Protein AF-A0A379T875-F1 (afdb_monomer)

Foldseek 3Di:
DDLDDFDKFWAFAQFLDDDDQQKKWWWDQKDVNPPHTAIWGFHDDDPFKTFIAGPDPDPDDDDPPDPGDDIWTWDADPSTIHTDDPDPIIGTGGIMDRDPDHVNTDDDDDDQLQQQAKDKDFFPPPCLQVDCLFDCVPVLSVVCCVVPNSDLDPDLRMDIDGHVVNVVVVVVCVVVVVSVVLNVLVVCLVDPVSVVVVVDPPVCSVVSNVCCVPCVLAQQDKDWDWDIHSVHIDTPDIGRPDDDCLCVQQPVVVSSCVRTNDPPPHDRPNVCVVVSSVVSVVPHPDDPPDPPPDD

Secondary structure (DSSP, 8-state):
-------EEEEETTBSS---TT-EEEE-SBTTBTTT-EEEEEEEEETTEEEEE-SSS--SPPPTT---SEEEEEEEETTEEEEE-SSSS--EEEEEEE-S--TTPPPPPPPPGGGG--EEEE---SSTTSS--S-TTSHHHHHHHHHH-S-SSS-TTEEEE--HHHHHHHHHHHHHHHHHHHHHHHHHHH-HHHHGGGT--GGGHHHHHHHHHHHTT-----EEEEEEETTEEEEEEEE-SS---HHIIIIIHHHHHHHH--TTS---TTTTHHHHHHHHHHH------------

Solvent-accessible surface area (backbone atoms only — not comparable to full-atom values): 17833 Å² total; per-residue (Å²): 136,81,73,74,89,75,57,72,36,39,31,49,57,50,23,65,61,70,84,50,61,74,21,43,36,39,34,42,60,28,54,95,27,49,88,77,22,48,66,34,33,28,64,40,77,54,97,55,28,34,32,26,34,68,74,95,77,78,91,68,88,72,62,90,90,60,84,54,73,51,72,31,48,33,48,76,56,98,67,20,38,31,73,42,70,91,58,93,56,56,44,70,51,25,38,33,44,81,42,90,73,62,79,76,41,59,76,85,84,78,78,65,38,77,49,36,41,72,41,81,49,72,52,86,90,79,64,63,67,78,55,84,64,59,57,66,85,42,70,66,49,29,54,46,35,76,78,58,42,81,55,94,62,98,52,86,47,56,49,75,48,69,40,71,70,32,50,53,49,50,53,50,50,52,58,52,48,52,53,50,53,51,31,50,48,54,53,29,70,74,30,72,76,56,45,59,76,69,76,63,65,72,88,46,51,69,53,52,47,52,43,51,75,76,45,72,82,51,78,74,70,60,41,73,46,69,50,68,28,61,92,42,79,46,76,79,52,70,39,63,83,82,57,78,65,60,59,53,47,33,44,51,47,46,46,49,35,75,61,68,50,74,71,92,81,57,81,65,97,32,63,58,46,65,59,52,48,52,50,43,55,73,75,37,84,72,70,77,85,72,78,79,77,82,126

Mean predicted aligned error: 5.64 Å

pLDDT: mean 93.95, std 10.15, range [41.19, 98.75]

InterPro domains:
  IPR005494 Glutathionylspermidine synthase, pre-ATP-grasp-like domain [PF03738] (157-284)
  IPR007921 CHAP domain [PF05257] (18-56)
  IPR007921 CHAP domain [PS50911] (1-83)
  IPR038765 Papain-like cysteine peptidase superfamily [SSF54001] (2-104)
  IPR051705 Glutathionylspermidine Synthetase/Amidase [PTHR30094] (3-101)

Radius of gyration: 25.23 Å; Cα contacts (8 Å, |Δi|>4): 392; chains: 1; bounding box: 67×59×65 Å

Nearest PDB structures (foldseek):
  2io7-assembly1_A  TM=9.958E-01  e=1.036E-44  Escherichia coli
  2io9-assembly1_B  TM=9.952E-01  e=1.831E-44  Escherichia coli
  2io8-assembly1_B  TM=9.954E-01  e=2.300E-44  Escherichia coli
  2io8-assembly1_A  TM=9.966E-01  e=5.722E-44  Escherichia coli
  2iob-assembly1_B  TM=9.509E-01  e=7.186E-44  Escherichia coli

Sequence (295 aa):
MNDNILPLQAFPNGSPRAPEAGALLIWQKGGEFNETGHVAIITQLLDNKIRIAEQNVIHTPLPPGQQWTRELEMVVENGCYTLRDTFDDTTILGWMIQTDDTQYSLSQPDIANQSLAIRGARLPEKGQFDGQWLDERDPLQKAYVQANGHVINQDPHQYFTITENAEQELIKATNELHLMYLHATDKVLKDDNLLALFDIPKILWPRLRLSWQRRRHHMITGRMDFCMDERGLKVYEYNADSASCHTEAGLILEKWAEQGYTTDKGHNPAEGLINELAGAWKHSKARPFRPYHAG

Structure (mmCIF, N/CA/C/O backbone):
data_AF-A0A379T875-F1
#
_entry.id   AF-A0A379T875-F1
#
loop_
_atom_site.group_PDB
_atom_site.id
_atom_site.type_symbol
_atom_site.label_atom_id
_atom_site.label_alt_id
_atom_site.label_comp_id
_atom_site.label_asym_id
_atom_site.label_entity_id
_atom_site.label_seq_id
_atom_site.pdbx_PDB_ins_code
_atom_site.Cartn_x
_atom_site.Cartn_y
_atom_site.Cartn_z
_atom_site.occupancy
_atom_site.B_iso_or_equiv
_atom_site.auth_seq_id
_atom_site.auth_comp_id
_atom_site.auth_asym_id
_atom_site.auth_atom_id
_atom_site.pdbx_PDB_model_num
ATOM 1 N N . MET A 1 1 ? -1.177 -19.039 14.269 1.00 50.78 1 MET A N 1
ATOM 2 C CA . MET A 1 1 ? -1.451 -17.645 13.866 1.00 50.78 1 MET A CA 1
ATOM 3 C C . MET A 1 1 ? -2.662 -17.644 12.960 1.00 50.78 1 MET A C 1
ATOM 5 O O . MET A 1 1 ? -2.898 -18.657 12.307 1.00 50.78 1 MET A O 1
ATOM 9 N N . ASN A 1 2 ? -3.455 -16.579 13.010 1.00 65.62 2 ASN A N 1
ATOM 10 C CA . ASN A 1 2 ? -4.718 -16.482 12.296 1.00 65.62 2 ASN A CA 1
ATOM 11 C C . ASN A 1 2 ? -4.605 -15.384 11.232 1.00 65.62 2 ASN A C 1
ATOM 13 O O . ASN A 1 2 ? -4.729 -14.216 11.572 1.00 65.62 2 ASN A O 1
ATOM 17 N N . ASP A 1 3 ? -4.346 -15.757 9.977 1.00 83.50 3 ASP A N 1
ATOM 18 C CA . ASP A 1 3 ? -4.309 -14.831 8.832 1.00 83.50 3 ASP A CA 1
ATOM 19 C C . ASP A 1 3 ? -5.732 -14.535 8.305 1.00 83.50 3 ASP A C 1
ATOM 21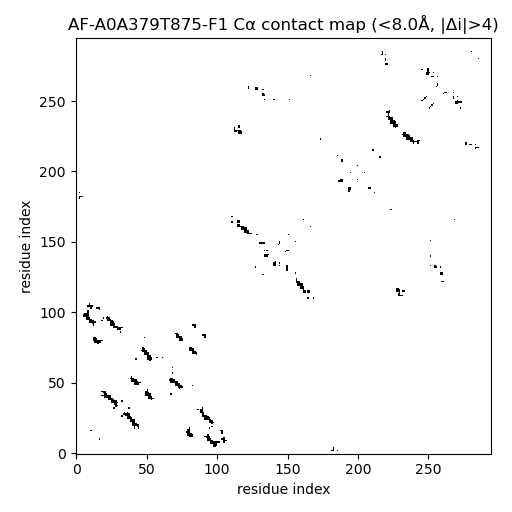 O O . ASP A 1 3 ? -5.927 -14.284 7.120 1.00 83.50 3 ASP A O 1
ATOM 25 N N . ASN A 1 4 ? -6.761 -14.628 9.156 1.00 89.06 4 ASN A N 1
ATOM 26 C CA . ASN A 1 4 ? -8.144 -14.360 8.765 1.00 89.06 4 ASN A CA 1
ATOM 27 C C . ASN A 1 4 ? -8.362 -12.867 8.501 1.00 89.06 4 ASN A C 1
ATOM 29 O O . ASN A 1 4 ? -7.920 -12.020 9.273 1.00 89.06 4 ASN A O 1
ATOM 33 N N . ILE A 1 5 ? -9.125 -12.577 7.450 1.00 91.69 5 ILE A N 1
ATOM 34 C CA . ILE A 1 5 ? -9.640 -11.242 7.154 1.00 91.69 5 ILE A CA 1
ATOM 35 C C . ILE A 1 5 ? -10.987 -11.097 7.868 1.00 91.69 5 ILE A C 1
ATOM 37 O O . ILE A 1 5 ? -11.830 -11.990 7.772 1.00 91.69 5 ILE A O 1
ATOM 41 N N . LEU A 1 6 ? -11.165 -10.003 8.609 1.00 95.00 6 LEU A N 1
ATOM 42 C CA . LEU A 1 6 ? -12.400 -9.672 9.322 1.00 95.00 6 LEU A CA 1
ATOM 43 C C . LEU A 1 6 ? -12.995 -8.386 8.734 1.00 95.00 6 LEU A C 1
ATOM 45 O O . LEU A 1 6 ? -12.226 -7.488 8.384 1.00 95.00 6 LEU A O 1
ATOM 49 N N . PRO A 1 7 ? -14.327 -8.267 8.636 1.00 95.75 7 PRO A N 1
ATOM 50 C CA . PRO A 1 7 ? -14.956 -7.068 8.102 1.00 95.75 7 PRO A CA 1
ATOM 51 C C . PRO A 1 7 ? -14.870 -5.909 9.090 1.00 95.75 7 PRO A C 1
ATOM 53 O O . PRO A 1 7 ? -15.033 -6.083 10.303 1.00 95.75 7 PRO A O 1
ATOM 56 N N . LEU A 1 8 ? -14.638 -4.722 8.538 1.00 97.88 8 LEU A N 1
ATOM 57 C CA . LEU A 1 8 ? -14.523 -3.460 9.252 1.00 97.88 8 LEU A CA 1
ATOM 58 C C . LEU A 1 8 ? -15.447 -2.444 8.578 1.00 97.88 8 LEU A C 1
ATOM 60 O O . LEU A 1 8 ? -15.282 -2.153 7.397 1.00 97.88 8 LEU A O 1
ATOM 64 N N . GLN A 1 9 ? -16.411 -1.918 9.328 1.00 98.25 9 GLN A N 1
ATOM 65 C CA . GLN A 1 9 ? -17.414 -0.979 8.824 1.00 98.25 9 GLN A CA 1
ATOM 66 C C . GLN A 1 9 ? -17.079 0.441 9.269 1.00 98.25 9 GLN A C 1
ATOM 68 O O . GLN A 1 9 ? -16.696 0.637 10.421 1.00 98.25 9 GLN A O 1
ATOM 73 N N . ALA A 1 10 ? -17.249 1.422 8.380 1.00 98.38 10 ALA A N 1
ATOM 74 C CA . ALA A 1 10 ? -17.099 2.844 8.685 1.00 98.38 10 ALA A CA 1
ATOM 75 C C . ALA A 1 10 ? -18.465 3.501 8.909 1.00 98.38 10 ALA A C 1
ATOM 77 O O . ALA A 1 10 ? -19.400 3.258 8.150 1.00 98.38 10 ALA A O 1
ATOM 78 N N . PHE A 1 11 ? -18.569 4.375 9.905 1.00 98.56 11 PHE A N 1
ATOM 79 C CA . PHE A 1 11 ? -19.776 5.133 10.227 1.00 98.56 11 PHE A CA 1
ATOM 80 C C . PHE A 1 11 ? -19.433 6.621 10.251 1.00 98.56 11 PHE A C 1
ATOM 82 O O . PHE A 1 11 ? -18.432 6.981 10.873 1.00 98.56 11 PHE A O 1
ATOM 89 N N . PRO A 1 12 ? -20.224 7.490 9.598 1.00 98.44 12 PRO A N 1
ATOM 90 C CA . PRO A 1 12 ? -19.937 8.917 9.588 1.00 98.44 12 PRO A CA 1
ATOM 91 C C . PRO A 1 12 ? -20.182 9.532 10.971 1.00 98.44 12 PRO A C 1
ATOM 93 O O . PRO A 1 12 ? -21.018 9.050 11.739 1.00 98.44 12 PRO A O 1
ATOM 96 N N . ASN A 1 13 ? -19.510 10.640 11.276 1.00 98.44 13 ASN A N 1
ATOM 97 C CA . ASN A 1 13 ? -19.886 11.457 12.426 1.00 98.44 13 ASN A CA 1
ATOM 98 C C . ASN A 1 13 ? -21.344 11.939 12.271 1.00 98.44 13 ASN A C 1
ATOM 100 O O . ASN A 1 13 ? -21.738 12.374 11.189 1.00 98.44 13 ASN A O 1
ATOM 104 N N . GLY A 1 14 ? -22.157 11.834 13.324 1.00 97.94 14 GLY A N 1
ATOM 105 C CA . GLY A 1 14 ? -23.609 12.048 13.240 1.00 97.94 14 GLY A CA 1
ATOM 106 C C . GLY A 1 14 ? -24.421 10.806 12.841 1.00 97.94 14 GLY A C 1
ATOM 107 O O . GLY A 1 14 ? -25.586 10.936 12.468 1.00 97.94 14 GLY A O 1
ATOM 108 N N . SER A 1 15 ? -23.836 9.604 12.886 1.00 98.12 15 SER A N 1
ATOM 109 C CA . SER A 1 15 ? -24.518 8.349 12.530 1.00 98.12 15 SER A CA 1
ATOM 110 C C . SER A 1 15 ? -25.506 7.861 13.606 1.00 98.12 15 SER A C 1
ATOM 112 O O . SER A 1 15 ? -25.268 8.080 14.797 1.00 98.12 15 SER A O 1
ATOM 114 N N . PRO A 1 16 ? -26.573 7.121 13.227 1.00 97.94 16 PRO A N 1
ATOM 115 C CA . PRO A 1 16 ? -27.400 6.355 14.166 1.00 97.94 16 PRO A CA 1
ATOM 116 C C . PRO A 1 16 ? -26.664 5.204 14.869 1.00 97.94 16 PRO A C 1
ATOM 118 O O . PRO A 1 16 ? -27.095 4.739 15.924 1.00 97.94 16 PRO A O 1
ATOM 121 N N . ARG A 1 17 ? -25.565 4.701 14.289 1.00 98.00 17 ARG A N 1
ATOM 122 C CA . ARG A 1 17 ? -24.741 3.666 14.926 1.00 98.00 17 ARG A CA 1
ATOM 123 C C . ARG A 1 17 ? -23.872 4.314 15.993 1.00 98.00 17 ARG A C 1
ATOM 125 O O . ARG A 1 17 ? -22.907 4.969 15.636 1.00 98.00 17 ARG A O 1
ATOM 132 N N . ALA A 1 18 ? -24.154 4.085 17.272 1.00 97.44 18 ALA A N 1
ATOM 133 C CA . ALA A 1 18 ? -23.333 4.623 18.356 1.00 97.44 18 ALA A CA 1
ATOM 134 C C . ALA A 1 18 ? -21.837 4.264 18.198 1.00 97.44 18 ALA A C 1
ATOM 136 O O . ALA A 1 18 ? -21.525 3.142 17.785 1.00 97.44 18 ALA A O 1
ATOM 137 N N . PRO A 1 19 ? -20.906 5.172 18.549 1.00 97.44 19 PRO A N 1
ATOM 138 C CA . PRO A 1 19 ? -19.514 4.794 18.746 1.00 97.44 19 PRO A CA 1
ATOM 139 C C . PRO A 1 19 ? -19.394 3.792 19.901 1.00 97.44 19 PRO A C 1
ATOM 141 O O . PRO A 1 19 ? -20.177 3.813 20.849 1.00 97.44 19 PRO A O 1
ATOM 144 N N . GLU A 1 20 ? -18.396 2.915 19.837 1.00 96.94 20 GLU A N 1
ATOM 145 C CA . GLU A 1 20 ? -18.193 1.842 20.815 1.00 96.94 20 GLU A CA 1
ATOM 146 C C . GLU A 1 20 ? -16.759 1.877 21.361 1.00 96.94 20 GLU A C 1
ATOM 148 O O . GLU A 1 20 ? -15.824 2.303 20.679 1.00 96.94 20 GLU A O 1
ATOM 153 N N . ALA A 1 21 ? -16.562 1.417 22.599 1.00 98.06 21 ALA A N 1
ATOM 154 C CA . ALA A 1 21 ? -15.217 1.251 23.144 1.00 98.06 21 ALA A CA 1
ATOM 155 C C . ALA A 1 21 ? -14.433 0.214 22.317 1.00 98.06 21 ALA A C 1
ATOM 157 O O . ALA A 1 21 ? -14.927 -0.875 22.038 1.00 98.06 21 ALA A O 1
ATOM 158 N N . GLY A 1 22 ? -13.205 0.558 21.938 1.00 97.94 22 GLY A N 1
ATOM 159 C CA . GLY A 1 22 ? -12.355 -0.204 21.025 1.00 97.94 22 GLY A CA 1
ATOM 160 C C . GLY A 1 22 ? -12.470 0.213 19.555 1.00 97.94 22 GLY A C 1
ATOM 161 O O . GLY A 1 22 ? -11.636 -0.216 18.760 1.00 97.94 22 GLY A O 1
ATOM 162 N N . ALA A 1 23 ? -13.443 1.054 19.185 1.00 98.50 23 ALA A N 1
ATOM 163 C CA . ALA A 1 23 ? -13.569 1.555 17.819 1.00 98.50 23 ALA A CA 1
ATOM 164 C C . ALA A 1 23 ? -12.406 2.488 17.442 1.00 98.50 23 ALA A C 1
ATOM 166 O O . ALA A 1 23 ? -11.910 3.263 18.271 1.00 98.50 23 ALA A O 1
ATOM 167 N N . LEU A 1 24 ? -12.012 2.438 16.167 1.00 98.75 24 LEU A N 1
ATOM 168 C CA . LEU A 1 24 ? -11.139 3.451 15.574 1.00 98.75 24 LEU A CA 1
ATOM 169 C C . LEU A 1 24 ? -11.941 4.741 15.397 1.00 98.75 24 LEU A C 1
ATOM 171 O O . LEU A 1 24 ? -13.087 4.681 14.962 1.00 98.75 24 LEU A O 1
ATOM 175 N N . LEU A 1 25 ? -11.336 5.889 15.677 1.00 98.75 25 LEU A N 1
ATOM 176 C CA . LEU A 1 25 ? -11.895 7.215 15.418 1.00 98.75 25 LEU A CA 1
ATOM 177 C C . LEU A 1 25 ? -10.955 7.962 14.472 1.00 98.75 25 LEU A C 1
ATOM 179 O O . LEU A 1 25 ? -9.763 8.056 14.762 1.00 98.75 25 LEU A O 1
ATOM 183 N N . ILE A 1 26 ? -11.474 8.445 13.341 1.00 98.56 26 ILE A N 1
ATOM 184 C CA . ILE A 1 26 ? -10.668 8.968 12.229 1.00 98.56 26 ILE A CA 1
ATOM 185 C C . ILE A 1 26 ? -10.985 10.442 11.973 1.00 98.56 26 ILE A C 1
ATOM 187 O O . ILE A 1 26 ? -12.151 10.839 11.892 1.00 98.56 26 ILE A O 1
ATOM 191 N N . TRP A 1 27 ? -9.936 11.232 11.761 1.00 98.50 27 TRP A N 1
ATOM 192 C CA . TRP A 1 27 ? -10.009 12.617 11.310 1.00 98.50 27 TRP A CA 1
ATOM 193 C C . TRP A 1 27 ? -9.499 12.762 9.885 1.00 98.50 27 TRP A C 1
ATOM 195 O O . TRP A 1 27 ? -8.521 12.127 9.482 1.00 98.50 27 TRP A O 1
ATOM 205 N N . GLN A 1 28 ? -10.144 13.656 9.144 1.00 96.38 28 GLN A N 1
ATOM 206 C CA . GLN A 1 28 ? -9.684 14.097 7.838 1.00 96.38 28 GLN A CA 1
ATOM 207 C C . GLN A 1 28 ? -8.433 14.971 7.984 1.00 96.38 28 GLN A C 1
ATOM 209 O O . GLN A 1 28 ? -8.238 15.635 9.000 1.00 96.38 28 GLN A O 1
ATOM 214 N N . LYS A 1 29 ? -7.605 14.999 6.937 1.00 93.56 29 LYS A N 1
ATOM 215 C CA . LYS A 1 29 ? -6.540 15.993 6.779 1.00 93.56 29 LYS A CA 1
ATOM 216 C C . LYS A 1 29 ? -7.129 17.412 6.797 1.00 93.56 29 LYS A C 1
ATOM 218 O O . LYS A 1 29 ? -8.056 17.684 6.033 1.00 93.56 29 LYS A O 1
ATOM 223 N N . GLY A 1 30 ? -6.596 18.287 7.646 1.00 92.44 30 GLY A N 1
ATOM 224 C CA . GLY A 1 30 ? -7.020 19.688 7.773 1.00 92.44 30 GLY A CA 1
ATOM 225 C C . GLY A 1 30 ? -6.801 20.255 9.180 1.00 92.44 30 GLY A C 1
ATOM 226 O O . GLY A 1 30 ? -6.771 19.495 10.149 1.00 92.44 30 GLY A O 1
ATOM 227 N N . GLY A 1 31 ? -6.634 21.578 9.277 1.00 94.31 31 GLY A N 1
ATOM 228 C CA . GLY A 1 31 ? -6.452 22.289 10.551 1.00 94.31 31 GLY A CA 1
ATOM 229 C C . GLY A 1 31 ? -5.221 21.821 11.325 1.00 94.31 31 GLY A C 1
ATOM 230 O O . GLY A 1 31 ? -4.160 21.618 10.730 1.00 94.31 31 GLY A O 1
ATOM 231 N N . GLU A 1 32 ? -5.389 21.548 12.622 1.00 92.94 32 GLU A N 1
ATOM 232 C CA . GLU A 1 32 ? -4.371 20.927 13.491 1.00 92.94 32 GLU A CA 1
ATOM 233 C C . GLU A 1 32 ? -3.735 19.661 12.873 1.00 92.94 32 GLU A C 1
ATOM 235 O O . GLU A 1 32 ? -2.571 19.343 13.115 1.00 92.94 32 GLU A O 1
ATOM 240 N N . PHE A 1 33 ? -4.472 18.947 12.013 1.00 94.38 33 PHE A N 1
ATOM 241 C CA . PHE A 1 33 ? -4.039 17.710 11.362 1.00 94.38 33 PHE A CA 1
ATOM 242 C C . PHE A 1 33 ? -3.808 17.866 9.848 1.00 94.38 33 PHE A C 1
ATOM 244 O 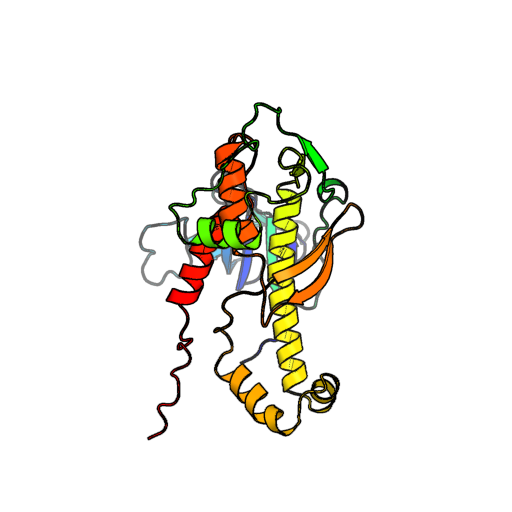O . PHE A 1 33 ? -4.118 16.955 9.073 1.00 94.38 33 PHE A O 1
ATOM 251 N N . ASN A 1 34 ? -3.287 19.020 9.412 1.00 84.56 34 ASN A N 1
ATOM 252 C CA . ASN A 1 34 ? -3.235 19.444 8.005 1.00 84.56 34 ASN A CA 1
ATOM 253 C C . ASN A 1 34 ? -2.668 18.404 7.019 1.00 84.56 34 ASN A C 1
ATOM 255 O O . ASN A 1 34 ? -3.254 18.176 5.966 1.00 84.56 34 ASN A O 1
ATOM 259 N N . GLU A 1 35 ? -1.559 17.744 7.356 1.00 81.88 35 GLU A N 1
ATOM 260 C CA . GLU A 1 35 ? -0.855 16.857 6.412 1.00 81.88 35 GLU A CA 1
ATOM 261 C C . GLU A 1 35 ? -1.308 15.391 6.502 1.00 81.88 35 GLU A C 1
ATOM 263 O O . GLU A 1 35 ? -1.408 14.671 5.500 1.00 81.88 35 GLU A O 1
ATOM 268 N N . THR A 1 36 ? -1.580 14.925 7.722 1.00 89.69 36 THR A N 1
ATOM 269 C CA . THR A 1 36 ? -1.714 13.495 8.030 1.00 89.69 36 THR A CA 1
ATOM 270 C C . THR A 1 36 ? -3.147 13.058 8.290 1.00 89.69 36 THR A C 1
ATOM 272 O O . THR A 1 36 ? -3.452 11.877 8.131 1.00 89.69 36 THR A O 1
ATOM 275 N N . GLY A 1 37 ? -4.028 13.978 8.697 1.00 95.44 37 GLY A N 1
ATOM 276 C CA . GLY A 1 37 ? -5.226 13.604 9.442 1.00 95.44 37 GLY A CA 1
ATOM 277 C C . GLY A 1 37 ? -4.837 13.028 10.807 1.00 95.44 37 GLY A C 1
ATOM 278 O O . GLY A 1 37 ? -3.705 13.215 11.272 1.00 95.44 37 GLY A O 1
ATOM 279 N N . HIS A 1 38 ? -5.760 12.318 11.454 1.00 98.19 38 HIS A N 1
ATOM 280 C CA . HIS A 1 38 ? -5.503 11.726 12.768 1.00 98.19 38 HIS A CA 1
ATOM 281 C C . HIS A 1 38 ? -6.290 10.434 13.005 1.00 98.19 38 HIS A C 1
ATOM 283 O O . HIS A 1 38 ? -7.329 10.200 12.385 1.00 98.19 38 HIS A O 1
ATOM 289 N N . VAL A 1 39 ? -5.797 9.598 13.922 1.00 98.19 39 VAL A N 1
ATOM 290 C CA . VAL A 1 39 ? -6.473 8.380 14.376 1.00 98.19 39 VAL A CA 1
ATOM 291 C C . VAL A 1 39 ? -6.322 8.211 15.885 1.00 98.19 39 VAL A C 1
ATOM 293 O O . VAL A 1 39 ? -5.220 8.301 16.423 1.00 98.19 39 VAL A O 1
ATOM 296 N N . ALA A 1 40 ? -7.431 7.900 16.551 1.00 98.56 40 ALA A N 1
ATOM 297 C CA . ALA A 1 40 ? -7.482 7.586 17.975 1.00 98.56 40 ALA A CA 1
ATOM 298 C C . ALA A 1 40 ? -8.303 6.314 18.237 1.00 98.56 40 ALA A C 1
ATOM 300 O O . ALA A 1 40 ? -9.038 5.839 17.369 1.00 98.56 40 ALA A O 1
ATOM 301 N N . ILE A 1 41 ? -8.201 5.775 19.453 1.00 98.75 41 ILE A N 1
ATOM 302 C CA . ILE A 1 41 ? -9.036 4.670 19.940 1.00 98.75 41 ILE A CA 1
ATOM 303 C C . ILE A 1 41 ? -10.043 5.205 20.946 1.00 98.75 41 ILE A C 1
ATOM 305 O O . ILE A 1 41 ? -9.658 5.832 21.933 1.00 98.75 41 ILE A O 1
ATOM 309 N N . ILE A 1 42 ? -11.325 4.906 20.746 1.00 98.75 42 ILE A N 1
ATOM 310 C CA . ILE A 1 42 ? -12.358 5.191 21.745 1.00 98.75 42 ILE A CA 1
ATOM 311 C C . ILE A 1 42 ? -12.176 4.220 22.910 1.00 98.75 42 ILE A C 1
ATOM 313 O O . ILE A 1 42 ? -12.244 3.009 22.732 1.00 98.75 42 ILE A O 1
ATOM 317 N N . THR A 1 43 ? -11.934 4.723 24.116 1.00 98.38 43 THR A N 1
ATOM 318 C CA . THR A 1 43 ? -11.706 3.877 25.299 1.00 98.38 43 THR A CA 1
ATOM 319 C C . THR A 1 43 ? -12.967 3.692 26.124 1.00 98.38 43 THR A C 1
ATOM 321 O O . THR A 1 43 ? -13.174 2.620 26.690 1.00 98.38 43 THR A O 1
ATOM 324 N N . GLN A 1 44 ? -13.806 4.726 26.218 1.00 97.81 44 GLN A N 1
ATOM 325 C CA . GLN A 1 44 ? -15.027 4.704 27.021 1.00 97.81 44 GLN A CA 1
ATOM 326 C C . GLN A 1 44 ? -16.103 5.583 26.392 1.00 97.81 44 GLN A C 1
ATOM 328 O O . GLN A 1 44 ? -15.817 6.691 25.931 1.00 97.81 44 GLN A O 1
ATOM 333 N N . LEU A 1 45 ? -17.340 5.098 26.457 1.00 96.62 45 LEU A N 1
ATOM 334 C CA . LEU A 1 45 ? -18.539 5.866 26.157 1.00 96.62 45 LEU A CA 1
ATOM 335 C C . LEU A 1 45 ? -19.189 6.319 27.468 1.00 96.62 45 LEU A C 1
ATOM 337 O O . LEU A 1 45 ? -19.360 5.510 28.381 1.00 96.62 45 LEU A O 1
ATOM 341 N N . LEU A 1 46 ? -19.520 7.603 27.567 1.00 95.25 46 LEU A N 1
ATOM 342 C CA . LEU A 1 46 ? -20.233 8.216 28.689 1.00 95.25 46 LEU A CA 1
ATOM 343 C C . LEU A 1 46 ? -21.475 8.944 28.145 1.00 95.25 46 LEU A C 1
ATOM 345 O O . LEU A 1 46 ? -21.609 9.114 26.936 1.00 95.25 46 LEU A O 1
ATOM 349 N N . ASP A 1 47 ? -22.369 9.400 29.025 1.00 91.31 47 ASP A N 1
ATOM 350 C CA . ASP A 1 47 ? -23.683 9.936 28.623 1.00 91.31 47 ASP A CA 1
ATOM 351 C C . ASP A 1 47 ? -23.607 11.104 27.622 1.00 91.31 47 ASP A C 1
ATOM 353 O O . ASP A 1 47 ? -24.421 11.189 26.707 1.00 91.31 47 ASP A O 1
ATOM 357 N N . ASN A 1 48 ? -22.631 12.002 27.782 1.00 95.88 48 ASN A N 1
ATOM 358 C CA . ASN A 1 48 ? -22.490 13.228 26.986 1.00 95.88 48 ASN A CA 1
ATOM 359 C C . ASN A 1 48 ? -21.089 13.425 26.388 1.00 95.88 48 ASN A C 1
ATOM 361 O O . ASN A 1 48 ? -20.740 14.525 25.955 1.00 95.88 48 ASN A O 1
ATOM 365 N N . LYS A 1 49 ? -20.241 12.396 26.439 1.00 97.81 49 LYS A N 1
ATOM 366 C CA . LYS A 1 49 ? -18.860 12.469 25.959 1.00 97.81 49 LYS A CA 1
ATOM 367 C C . LYS A 1 49 ? -18.272 11.092 25.720 1.00 97.81 49 LYS A C 1
ATOM 369 O O . LYS A 1 49 ? -18.765 10.087 26.228 1.00 97.81 49 LYS A O 1
ATOM 374 N N . ILE A 1 50 ? -17.149 11.074 25.024 1.00 98.50 50 ILE A N 1
ATOM 375 C CA . ILE A 1 50 ? -16.291 9.901 24.916 1.00 98.50 50 ILE A CA 1
ATOM 376 C C . ILE A 1 50 ? -14.914 10.206 25.487 1.00 98.50 50 ILE A C 1
ATOM 378 O O . ILE A 1 50 ? -14.483 11.358 25.530 1.00 98.50 50 ILE A O 1
ATOM 382 N N . ARG A 1 51 ? -14.210 9.157 25.900 1.00 98.69 51 ARG A N 1
ATOM 383 C CA . ARG A 1 51 ? -12.775 9.207 26.190 1.00 98.69 51 ARG A CA 1
ATOM 384 C C . ARG A 1 51 ? -12.027 8.499 25.086 1.00 98.69 51 ARG A C 1
ATOM 386 O O . ARG A 1 51 ? -12.442 7.420 24.663 1.00 98.69 51 ARG A O 1
ATOM 393 N N . ILE A 1 52 ? -10.911 9.078 24.668 1.00 98.75 52 ILE A N 1
ATOM 394 C CA . ILE A 1 52 ? -10.060 8.516 23.620 1.00 98.75 52 ILE A CA 1
ATOM 395 C C . ILE A 1 52 ? -8.630 8.341 24.115 1.00 98.75 52 ILE A C 1
ATOM 397 O O . ILE A 1 52 ? -8.212 9.005 25.060 1.00 98.75 52 ILE A O 1
ATOM 401 N N . ALA A 1 53 ? -7.892 7.428 23.499 1.00 98.56 53 ALA A N 1
ATOM 402 C CA . ALA A 1 53 ? -6.451 7.293 23.650 1.00 98.56 53 ALA A CA 1
ATOM 403 C C . ALA A 1 53 ? -5.794 7.417 22.274 1.00 98.56 53 ALA A C 1
ATOM 405 O O . ALA A 1 53 ? -6.228 6.781 21.312 1.00 98.56 53 ALA A O 1
ATOM 406 N N . GLU A 1 54 ? -4.744 8.224 22.193 1.00 98.00 54 GLU A N 1
ATOM 407 C CA . GLU A 1 54 ? -4.023 8.506 20.953 1.00 98.00 54 GLU A CA 1
ATOM 408 C C . GLU A 1 54 ? -2.538 8.788 21.227 1.00 98.00 54 GLU A C 1
ATOM 410 O O . GLU A 1 54 ? -2.118 8.971 22.372 1.00 98.00 54 GLU A O 1
ATOM 415 N N . GLN A 1 55 ? -1.731 8.821 20.170 1.00 96.38 55 GLN A N 1
ATOM 416 C CA . GLN A 1 55 ? -0.344 9.292 20.209 1.00 96.38 55 GLN A CA 1
ATOM 417 C C . GLN A 1 55 ? -0.173 10.426 19.195 1.00 96.38 55 GLN A C 1
ATOM 419 O O . GLN A 1 55 ? -0.970 10.539 18.273 1.00 96.38 55 GLN A O 1
ATOM 424 N N . ASN A 1 56 ? 0.883 11.232 19.344 1.00 94.62 56 ASN A N 1
ATOM 425 C CA . ASN A 1 56 ? 1.187 12.372 18.465 1.00 94.62 56 ASN A CA 1
ATOM 426 C C . ASN A 1 56 ? 0.203 13.560 18.579 1.00 94.62 56 ASN A C 1
ATOM 428 O O . ASN A 1 56 ? -0.030 14.265 17.605 1.00 94.62 56 ASN A O 1
ATOM 432 N N . VAL A 1 57 ? -0.359 13.783 19.776 1.00 95.69 57 VAL A N 1
ATOM 433 C CA . VAL A 1 57 ? -1.159 14.980 20.122 1.00 95.69 57 VAL A CA 1
ATOM 434 C C . VAL A 1 57 ? -0.666 15.550 21.452 1.00 95.69 57 VAL A C 1
ATOM 436 O O . VAL A 1 57 ? -0.052 16.614 21.508 1.00 95.69 57 VAL A O 1
ATOM 439 N N . ILE A 1 58 ? -0.841 14.793 22.540 1.00 93.62 58 ILE A N 1
ATOM 440 C CA . ILE A 1 58 ? -0.323 15.152 23.866 1.00 93.62 58 ILE A CA 1
ATOM 441 C C . ILE A 1 58 ? 1.066 14.535 24.057 1.00 93.62 58 ILE A C 1
ATOM 443 O O . ILE A 1 58 ? 1.246 13.330 23.893 1.00 93.62 58 ILE A O 1
ATOM 447 N N . HIS A 1 59 ? 2.036 15.366 24.444 1.00 96.44 59 HIS A N 1
ATOM 448 C CA . HIS A 1 59 ? 3.449 14.986 24.601 1.00 96.44 59 HIS A CA 1
ATOM 449 C C . HIS A 1 59 ? 3.943 15.066 26.055 1.00 96.44 59 HIS A C 1
ATOM 451 O O . HIS A 1 59 ? 5.139 14.973 26.328 1.00 96.44 59 HIS A O 1
ATOM 457 N N . THR A 1 60 ? 3.025 15.254 27.001 1.00 96.00 60 THR A N 1
ATOM 458 C CA . THR A 1 60 ? 3.306 15.303 28.437 1.00 96.00 60 THR A CA 1
ATOM 459 C C . THR A 1 60 ? 2.839 14.020 29.131 1.00 96.00 60 THR A C 1
ATOM 461 O O . THR A 1 60 ? 1.908 13.366 28.655 1.00 96.00 60 THR A O 1
ATOM 464 N N . PRO A 1 61 ? 3.468 13.627 30.258 1.00 96.38 61 PRO A N 1
ATOM 465 C CA . PRO A 1 61 ? 3.011 12.480 31.032 1.00 96.38 61 PRO A CA 1
ATOM 466 C C . PRO A 1 61 ? 1.553 12.640 31.469 1.00 96.38 61 PRO A C 1
ATOM 468 O O . PRO A 1 61 ? 1.178 13.667 32.038 1.00 96.38 61 PRO A O 1
ATOM 471 N N . LEU A 1 62 ? 0.747 11.604 31.235 1.00 97.81 62 LEU A N 1
ATOM 472 C CA . LEU A 1 62 ? -0.630 11.561 31.718 1.00 97.81 62 LEU A CA 1
ATOM 473 C C . LEU A 1 62 ? -0.669 11.446 33.253 1.00 97.81 62 LEU A C 1
ATOM 475 O O . LEU A 1 62 ? 0.263 10.898 33.856 1.00 97.81 62 LEU A O 1
ATOM 479 N N . PRO A 1 63 ? -1.752 11.912 33.902 1.00 98.00 63 PRO A N 1
ATOM 480 C CA . PRO A 1 63 ? -1.962 11.698 35.328 1.00 98.00 63 PRO A CA 1
ATOM 481 C C . PRO A 1 63 ? -1.864 10.211 35.723 1.00 98.00 63 PRO A C 1
ATOM 483 O O . PRO A 1 63 ? -2.305 9.342 34.963 1.00 98.00 63 PRO A O 1
ATOM 486 N N . PRO A 1 64 ? -1.328 9.882 36.915 1.00 97.06 64 PRO A N 1
ATOM 4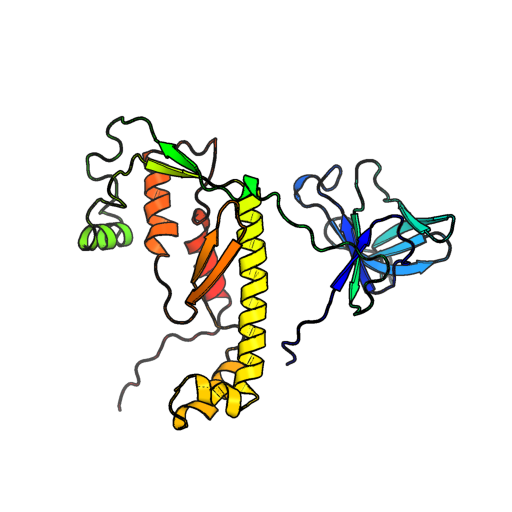87 C CA . PRO A 1 64 ? -1.191 8.496 37.356 1.00 97.06 64 PRO A CA 1
ATOM 488 C C . PRO A 1 64 ? -2.520 7.730 37.315 1.00 97.06 64 PRO A C 1
ATOM 490 O O . PRO A 1 64 ? -3.511 8.152 37.907 1.00 97.06 64 PRO A O 1
ATOM 493 N N . GLY A 1 65 ? -2.530 6.588 36.625 1.00 96.88 65 GLY A N 1
ATOM 494 C CA . GLY A 1 65 ? -3.713 5.732 36.477 1.00 96.88 65 GLY A CA 1
ATOM 495 C C . GLY A 1 65 ? -4.694 6.157 35.378 1.00 96.88 65 GLY A C 1
ATOM 496 O O . GLY A 1 65 ? -5.632 5.412 35.100 1.00 96.88 65 GLY A O 1
ATOM 497 N N . GLN A 1 66 ? -4.483 7.301 34.720 1.00 98.00 66 GLN A N 1
ATOM 498 C CA . GLN A 1 66 ? -5.291 7.714 33.575 1.00 98.00 66 GLN A CA 1
ATOM 499 C C . GLN A 1 66 ? -4.923 6.894 32.327 1.00 98.00 66 GLN A C 1
ATOM 501 O O . GLN A 1 66 ? -3.751 6.740 31.994 1.00 98.00 66 GLN A O 1
ATOM 506 N N . GLN A 1 67 ? -5.939 6.370 31.635 1.00 97.81 67 GLN A N 1
ATOM 507 C CA . GLN A 1 67 ? -5.799 5.493 30.459 1.00 97.81 67 GLN A CA 1
ATOM 508 C C . GLN A 1 67 ? -6.431 6.095 29.189 1.00 97.81 67 GLN A C 1
ATOM 510 O O . GLN A 1 67 ? -6.833 5.377 28.280 1.00 97.81 67 GLN A O 1
ATOM 515 N N . TRP A 1 68 ? -6.562 7.420 29.147 1.00 98.25 68 TRP A N 1
ATOM 516 C CA . TRP A 1 68 ? -7.127 8.189 28.038 1.00 98.25 68 TRP A CA 1
ATOM 517 C C . TRP A 1 68 ? -6.412 9.544 27.936 1.00 98.25 68 TRP A C 1
ATOM 519 O O . TRP A 1 68 ? -5.902 10.050 28.937 1.00 98.25 68 TRP A O 1
ATOM 529 N N . THR A 1 69 ? -6.334 10.119 26.741 1.00 98.25 69 THR A N 1
ATOM 530 C CA . THR A 1 69 ? -5.629 11.375 26.436 1.00 98.25 69 THR A CA 1
ATOM 531 C C . THR A 1 69 ? -6.569 12.571 26.440 1.00 98.25 69 THR A C 1
ATOM 533 O O . THR A 1 69 ? -6.282 13.566 27.102 1.00 98.25 69 THR A O 1
ATOM 536 N N . ARG A 1 70 ? -7.707 12.470 25.746 1.00 98.38 70 ARG A N 1
ATOM 537 C CA . ARG A 1 70 ? -8.699 13.546 25.617 1.00 98.38 70 ARG A CA 1
ATOM 538 C C . ARG A 1 70 ? -10.116 13.042 25.881 1.00 98.38 70 ARG A C 1
ATOM 540 O O . ARG A 1 70 ? -10.406 11.848 25.771 1.00 98.38 70 ARG A O 1
ATOM 547 N N . GLU A 1 71 ? -10.990 13.978 26.234 1.00 98.50 71 GLU A N 1
ATOM 548 C CA . GLU A 1 71 ? -12.439 13.785 26.243 1.00 98.50 71 GLU A CA 1
ATOM 549 C C . GLU A 1 71 ? -13.041 14.617 25.113 1.00 98.50 71 GLU A C 1
ATOM 551 O O . GLU A 1 71 ? -12.693 15.789 24.974 1.00 98.50 71 GLU A O 1
ATOM 556 N N . LEU A 1 72 ? -13.934 14.020 24.326 1.00 98.62 72 LEU A N 1
ATOM 557 C CA . LEU A 1 72 ? -14.661 14.707 23.257 1.00 98.62 72 LEU A CA 1
ATOM 558 C C . LEU A 1 72 ? -16.140 14.778 23.624 1.00 98.62 72 LEU A C 1
ATOM 560 O O . LEU A 1 72 ? -16.705 13.776 24.071 1.00 98.62 72 LEU A O 1
ATOM 564 N N . GLU A 1 73 ? -16.769 15.938 23.438 1.00 98.44 73 GLU A N 1
ATOM 565 C CA . GLU A 1 73 ? -18.212 16.089 23.653 1.00 98.44 73 GLU A CA 1
ATOM 566 C C . GLU A 1 73 ? -18.969 15.193 22.664 1.00 98.44 73 GLU A C 1
ATOM 568 O O . GLU A 1 73 ? -18.646 15.147 21.476 1.00 98.44 73 GLU A O 1
ATOM 573 N N . MET A 1 74 ? -19.982 14.483 23.163 1.00 98.38 74 MET A N 1
ATOM 574 C CA . MET A 1 74 ? -20.883 13.665 22.362 1.00 98.38 74 MET A CA 1
ATOM 575 C C . MET A 1 74 ? -22.306 14.186 22.526 1.00 98.38 74 MET A C 1
ATOM 577 O O . MET A 1 74 ? -22.868 14.170 23.621 1.00 98.38 74 MET A O 1
ATOM 581 N N . VAL A 1 75 ? -22.894 14.616 21.417 1.00 97.94 75 VAL A N 1
ATOM 582 C CA . VAL A 1 75 ? -24.268 15.104 21.335 1.00 97.94 75 VAL A CA 1
ATOM 583 C C . VAL A 1 75 ? -25.138 14.007 20.736 1.00 97.94 75 VAL A C 1
ATOM 585 O O . VAL A 1 75 ? -24.820 13.481 19.670 1.00 97.94 75 VAL A O 1
ATOM 588 N N . VAL A 1 76 ? -26.230 13.662 21.420 1.00 97.06 76 VAL A N 1
ATOM 589 C CA . VAL A 1 76 ? -27.191 12.656 20.953 1.00 97.06 76 VAL A CA 1
ATOM 590 C C . VAL A 1 76 ? -28.517 13.336 20.633 1.00 97.06 76 VAL A C 1
ATOM 592 O O . VAL A 1 76 ? -29.237 13.765 21.533 1.00 97.06 76 VAL A O 1
ATOM 595 N N . GLU A 1 77 ? -28.849 13.419 19.348 1.00 96.38 77 GLU A N 1
ATOM 596 C CA . GLU A 1 77 ? -30.061 14.074 18.848 1.00 96.38 77 GLU A CA 1
ATOM 597 C C . GLU A 1 77 ? -30.801 13.140 17.891 1.00 96.38 77 GLU A C 1
ATOM 599 O O . GLU A 1 77 ? -30.224 12.632 16.935 1.00 96.38 77 GLU A O 1
ATOM 604 N N . ASN A 1 78 ? -32.091 12.891 18.145 1.00 95.06 78 ASN A N 1
ATOM 605 C CA . ASN A 1 78 ? -32.942 12.015 17.323 1.00 95.06 78 ASN A CA 1
ATOM 606 C C . ASN A 1 78 ? -32.354 10.610 17.061 1.00 95.06 78 ASN A C 1
ATOM 608 O O . ASN A 1 78 ? -32.613 10.008 16.022 1.00 95.06 78 ASN A O 1
ATOM 612 N N . GLY A 1 79 ? -31.571 10.083 18.008 1.00 94.56 79 GLY A N 1
ATOM 613 C CA . GLY A 1 79 ? -30.903 8.784 17.881 1.00 94.56 79 GLY A CA 1
ATOM 614 C C . GLY A 1 79 ? -29.600 8.805 17.074 1.00 94.56 79 GLY A C 1
ATOM 615 O O . GLY A 1 79 ? -29.016 7.745 16.87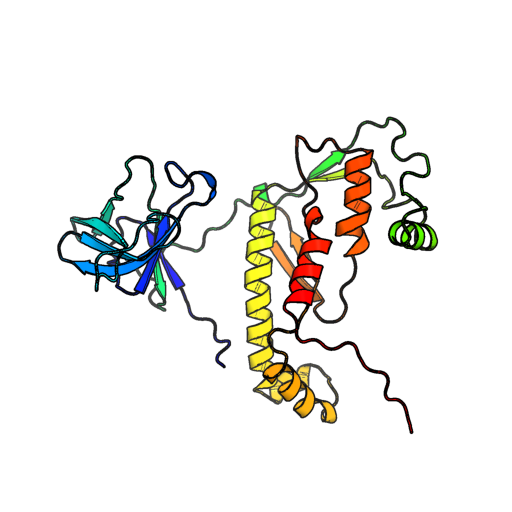9 1.00 94.56 79 GLY A O 1
ATOM 616 N N . CYS A 1 80 ? -29.131 9.975 16.635 1.00 97.69 80 CYS A N 1
ATOM 617 C CA . CYS A 1 80 ? -27.832 10.159 15.994 1.00 97.69 80 CYS A CA 1
ATOM 618 C C . CYS A 1 80 ? -26.787 10.648 16.998 1.00 97.69 80 CYS A C 1
ATOM 620 O O . CYS A 1 80 ? -27.075 11.505 17.834 1.00 97.69 80 CYS A O 1
ATOM 622 N N . TYR A 1 81 ? -25.567 10.130 16.878 1.00 98.31 81 TYR A N 1
ATOM 623 C CA . TYR A 1 81 ? -24.443 10.428 17.760 1.00 98.31 81 TYR A CA 1
ATOM 624 C C . TYR A 1 81 ? -23.458 11.337 17.030 1.00 98.31 81 TYR A C 1
ATOM 626 O O . TYR A 1 81 ? -22.931 10.955 15.991 1.00 98.31 81 TYR A O 1
ATOM 634 N N . THR A 1 82 ? -23.182 12.524 17.561 1.00 98.56 82 THR A N 1
ATOM 635 C CA . THR A 1 82 ? -22.245 13.483 16.961 1.00 98.56 82 THR A CA 1
ATOM 636 C C . THR A 1 82 ? -21.135 13.806 17.946 1.00 98.56 82 THR A C 1
ATOM 638 O O . THR A 1 82 ? -21.400 14.253 19.059 1.00 98.56 82 THR A O 1
ATOM 641 N N . LEU A 1 83 ? -19.889 13.607 17.532 1.00 98.56 83 LEU A N 1
ATOM 642 C CA . LEU A 1 83 ? -18.696 13.943 18.300 1.00 98.56 83 LEU A CA 1
ATOM 643 C C . LEU A 1 83 ? -18.180 15.322 17.897 1.00 98.56 83 LEU A C 1
ATOM 645 O O . LEU A 1 83 ? -18.146 15.651 16.707 1.00 98.56 83 LEU A O 1
ATOM 649 N N . ARG A 1 84 ? -17.749 16.108 18.883 1.00 98.31 84 ARG A N 1
ATOM 650 C CA . ARG A 1 84 ? -17.079 17.397 18.679 1.00 98.31 84 ARG A CA 1
ATOM 651 C C . ARG A 1 84 ? -15.651 17.316 19.183 1.00 98.31 84 ARG A C 1
ATOM 653 O O . ARG A 1 84 ? -15.410 16.891 20.313 1.00 98.31 84 ARG A O 1
ATOM 660 N N . ASP A 1 85 ? -14.720 17.709 18.325 1.00 98.12 85 ASP A N 1
ATOM 661 C CA . ASP A 1 85 ? -13.310 17.727 18.675 1.00 98.12 85 ASP A CA 1
ATOM 662 C C . ASP A 1 85 ? -12.990 18.859 19.665 1.00 98.12 85 ASP A C 1
ATOM 664 O O . ASP A 1 85 ? -13.773 19.790 19.853 1.00 98.12 85 ASP A O 1
ATOM 668 N N . THR A 1 86 ? -11.830 18.774 20.314 1.00 97.56 86 THR A N 1
ATOM 669 C CA . THR A 1 86 ? -11.312 19.853 21.169 1.00 97.56 86 THR A CA 1
ATOM 670 C C . THR A 1 86 ? -10.699 21.006 20.373 1.00 97.56 86 THR A C 1
ATOM 672 O O . THR A 1 86 ? -10.436 22.057 20.951 1.00 97.56 86 THR A O 1
ATOM 675 N N . PHE A 1 87 ? -10.439 20.792 19.084 1.00 96.69 87 PHE A N 1
ATOM 676 C CA . PHE A 1 87 ? -9.968 21.794 18.132 1.00 96.69 87 PHE A CA 1
ATOM 677 C C . PHE A 1 87 ? -11.150 22.324 17.313 1.00 96.69 87 PHE A C 1
ATOM 679 O O . PHE A 1 87 ? -12.128 21.609 17.093 1.00 96.69 87 PHE A O 1
ATOM 686 N N . ASP A 1 88 ? -11.073 23.579 16.879 1.00 96.00 88 ASP A N 1
ATOM 687 C CA . ASP A 1 88 ? -12.124 24.261 16.117 1.00 96.00 88 ASP A CA 1
ATOM 688 C C . ASP A 1 88 ? -11.920 24.199 14.595 1.00 96.00 88 ASP A C 1
ATOM 690 O O . ASP A 1 88 ? -12.836 24.528 13.839 1.00 96.00 88 ASP A O 1
ATOM 694 N N . ASP A 1 89 ? -10.752 23.742 14.141 1.00 96.38 89 ASP A N 1
ATOM 695 C CA . ASP A 1 89 ? -10.347 23.693 12.735 1.00 96.38 89 ASP A CA 1
ATOM 696 C C . ASP A 1 89 ? -10.186 22.263 12.181 1.00 96.38 89 ASP A C 1
ATOM 698 O O . ASP A 1 89 ? -9.741 22.074 11.046 1.00 96.38 89 ASP A O 1
ATOM 702 N N . THR A 1 90 ? -10.587 21.243 12.943 1.00 97.56 90 THR A N 1
ATOM 703 C CA . THR A 1 90 ? -10.484 19.831 12.546 1.00 97.56 90 THR A CA 1
ATOM 704 C C . THR A 1 90 ? -11.814 19.261 12.045 1.00 97.56 90 THR A C 1
ATOM 706 O O . THR A 1 90 ? -12.903 19.776 12.296 1.00 97.56 90 THR A O 1
ATOM 709 N N . THR A 1 91 ? -11.741 18.151 11.303 1.00 98.06 91 THR A N 1
ATOM 710 C CA . THR A 1 91 ? -12.923 17.429 10.804 1.00 98.06 91 THR A CA 1
ATOM 711 C C . THR A 1 91 ? -12.855 15.955 11.190 1.00 98.06 91 THR A C 1
ATOM 713 O O . THR A 1 91 ? -12.039 15.199 10.662 1.00 98.06 91 THR A O 1
ATOM 716 N N . ILE A 1 92 ? -13.740 15.529 12.096 1.00 98.44 92 ILE A N 1
ATOM 717 C CA . ILE A 1 92 ? -13.949 14.110 12.416 1.00 98.44 92 ILE A CA 1
ATOM 718 C C . ILE A 1 92 ? -14.729 13.472 11.263 1.00 98.44 92 ILE A C 1
ATOM 720 O O . ILE A 1 92 ? -15.874 13.851 11.014 1.00 98.44 92 ILE A O 1
ATOM 724 N N . LEU A 1 93 ? -14.138 12.478 10.595 1.00 98.25 93 LEU A N 1
ATOM 725 C CA . LEU A 1 93 ? -14.836 11.689 9.573 1.00 98.25 93 LEU A CA 1
ATOM 726 C C . LEU A 1 93 ? -15.883 10.779 10.219 1.00 98.25 93 LEU A C 1
ATOM 728 O O . LEU A 1 93 ? -17.016 10.696 9.747 1.00 98.25 93 LEU A O 1
ATOM 732 N N . GLY A 1 94 ? -15.506 10.119 11.315 1.00 98.50 94 GLY A N 1
ATOM 733 C CA . GLY A 1 94 ? -16.358 9.192 12.050 1.00 98.50 94 GLY A CA 1
ATOM 734 C C . GLY A 1 94 ? -15.563 8.042 12.665 1.00 98.50 94 GLY A C 1
ATOM 735 O O . GLY A 1 94 ? -14.351 8.160 12.863 1.00 98.50 94 GLY A O 1
ATOM 736 N N . TRP A 1 95 ? -16.233 6.935 12.980 1.00 98.75 95 TRP A N 1
ATOM 737 C CA . TRP A 1 95 ? -15.633 5.774 13.648 1.00 98.75 95 TRP A CA 1
ATOM 738 C C . TRP A 1 95 ? -15.762 4.489 12.832 1.00 98.75 95 TRP A C 1
ATOM 740 O O . TRP A 1 95 ? -16.616 4.373 11.955 1.00 98.75 95 TRP A O 1
ATOM 750 N N . MET A 1 96 ? -14.912 3.504 13.134 1.00 98.69 96 MET A N 1
ATOM 751 C CA . MET A 1 96 ? -14.931 2.191 12.491 1.00 98.69 96 MET A CA 1
ATOM 752 C C . MET A 1 96 ? -15.052 1.061 13.512 1.00 98.69 96 MET A C 1
ATOM 754 O O . MET A 1 96 ? -14.355 1.059 14.530 1.00 98.69 96 MET A O 1
ATOM 758 N N . ILE A 1 97 ? -15.919 0.089 13.219 1.00 98.56 97 ILE A N 1
ATOM 759 C CA . ILE A 1 97 ? -16.234 -1.050 14.096 1.00 98.56 97 ILE A CA 1
ATOM 760 C C . ILE A 1 97 ? -16.041 -2.351 13.315 1.00 98.56 97 ILE A C 1
ATOM 762 O O . ILE A 1 97 ? -16.490 -2.478 12.175 1.00 98.56 97 ILE A O 1
ATOM 766 N N . GLN A 1 98 ? -15.370 -3.329 13.927 1.00 97.94 98 GLN A N 1
ATOM 767 C CA . GLN A 1 98 ? -15.249 -4.675 13.371 1.00 97.94 98 GLN A CA 1
ATOM 768 C C . GLN A 1 98 ? -16.586 -5.399 13.564 1.00 97.94 98 GLN A C 1
ATOM 770 O O . GLN A 1 98 ? -16.913 -5.816 14.672 1.00 97.94 98 GLN A O 1
ATOM 775 N N . THR A 1 99 ? -17.375 -5.516 12.497 1.00 97.38 99 THR A N 1
ATOM 776 C CA . THR A 1 99 ? -18.689 -6.170 12.525 1.00 97.38 99 THR A CA 1
ATOM 777 C C . THR A 1 99 ? -19.119 -6.616 11.124 1.00 97.38 99 THR A C 1
ATOM 779 O O . THR A 1 99 ? -18.747 -5.999 10.123 1.00 97.38 99 THR A O 1
ATOM 782 N N . ASP A 1 100 ? -19.913 -7.687 11.055 1.00 96.75 100 ASP A N 1
ATOM 783 C CA . ASP A 1 100 ? -20.621 -8.112 9.836 1.00 96.75 100 ASP A CA 1
ATOM 784 C C . ASP A 1 100 ? -21.878 -7.258 9.567 1.00 96.75 100 ASP A C 1
ATOM 786 O O . ASP A 1 100 ? -22.423 -7.274 8.465 1.00 96.75 100 ASP A O 1
ATOM 790 N N . ASP A 1 101 ? -22.358 -6.520 10.574 1.00 97.19 101 ASP A N 1
ATOM 791 C CA . ASP A 1 101 ? -23.547 -5.670 10.478 1.00 97.19 101 ASP A CA 1
ATOM 792 C C . ASP A 1 101 ? -23.250 -4.374 9.713 1.00 97.19 101 ASP A C 1
ATOM 794 O O . ASP A 1 101 ? -22.591 -3.464 10.220 1.00 97.19 101 ASP A O 1
ATOM 798 N N . THR A 1 102 ? -23.767 -4.284 8.489 1.00 97.19 102 THR A N 1
ATOM 799 C CA . THR A 1 102 ? -23.591 -3.131 7.599 1.00 97.19 102 THR A CA 1
ATOM 800 C C . THR A 1 102 ? -24.633 -2.032 7.821 1.00 97.19 102 THR A C 1
ATOM 802 O O . THR A 1 102 ? -24.621 -1.027 7.102 1.00 97.19 102 THR A O 1
ATOM 805 N N . GLN A 1 103 ? -25.571 -2.190 8.760 1.00 97.62 103 GLN A N 1
ATOM 806 C CA . GLN A 1 103 ? -26.618 -1.200 8.997 1.00 97.62 103 GLN A CA 1
ATOM 807 C C . GLN A 1 103 ? -26.003 0.148 9.406 1.00 97.62 103 GLN A C 1
ATOM 809 O O . GLN A 1 103 ? -25.251 0.226 10.371 1.00 97.62 103 GLN A O 1
ATOM 814 N N . TYR A 1 104 ? -26.348 1.217 8.676 1.00 97.19 104 TYR A N 1
ATOM 815 C CA . TYR A 1 104 ? -25.822 2.589 8.830 1.00 97.19 104 TYR A CA 1
ATOM 816 C C . TYR A 1 104 ? -24.356 2.810 8.422 1.00 97.19 104 TYR A C 1
ATOM 818 O O . TYR A 1 104 ? -23.845 3.919 8.594 1.00 97.19 104 TYR A O 1
ATOM 826 N N . SER A 1 105 ? -23.680 1.790 7.890 1.00 96.94 105 SER A N 1
ATOM 827 C CA . SER A 1 105 ? -22.300 1.922 7.416 1.00 96.94 105 SER A CA 1
ATOM 828 C C . SER A 1 105 ? -22.203 2.715 6.107 1.00 96.94 105 SER A C 1
ATOM 830 O O . SER A 1 105 ? -23.147 2.773 5.314 1.00 96.94 105 SER A O 1
ATOM 832 N N . LEU A 1 106 ? -21.043 3.329 5.879 1.00 96.00 106 LEU A N 1
ATOM 833 C CA . LEU A 1 106 ? -20.668 3.910 4.595 1.00 96.00 106 LEU A CA 1
ATOM 834 C C . LEU A 1 106 ? -20.257 2.803 3.624 1.00 96.00 106 LEU A C 1
ATOM 836 O O . LEU A 1 106 ? -19.616 1.826 4.006 1.00 96.00 106 LEU A O 1
ATOM 840 N N . SER A 1 107 ? -20.571 2.994 2.344 1.00 93.12 107 SER A N 1
ATOM 841 C CA . SER A 1 107 ? -19.979 2.176 1.285 1.00 93.12 107 SER A CA 1
ATOM 842 C C . SER A 1 107 ? -18.481 2.455 1.168 1.00 93.12 107 SER A C 1
ATOM 844 O O . SER A 1 107 ? -18.027 3.567 1.448 1.00 93.12 107 SER A O 1
ATOM 846 N N . GLN A 1 108 ? -17.716 1.453 0.734 1.00 88.44 108 GLN A N 1
ATOM 847 C CA . GLN A 1 108 ? -16.304 1.643 0.419 1.00 88.44 108 GLN A CA 1
ATOM 848 C C . GLN A 1 108 ? -16.174 2.735 -0.658 1.00 88.44 108 GLN A C 1
ATOM 850 O O . GLN A 1 108 ? -16.894 2.679 -1.655 1.00 88.44 108 GLN A O 1
ATOM 855 N N . PRO A 1 109 ? -15.322 3.754 -0.453 1.00 87.12 109 PRO A N 1
ATOM 856 C CA . PRO A 1 109 ? -15.201 4.848 -1.401 1.00 87.12 109 PRO A CA 1
ATOM 857 C C . PRO A 1 109 ? -14.567 4.358 -2.703 1.00 87.12 109 PRO A C 1
ATOM 859 O O . PRO A 1 109 ? -13.492 3.749 -2.685 1.00 87.12 109 PRO A O 1
ATOM 862 N N . ASP A 1 110 ? -15.219 4.685 -3.816 1.00 81.56 110 ASP A N 1
ATOM 863 C CA . ASP A 1 110 ? -14.688 4.505 -5.162 1.00 81.56 110 ASP A CA 1
ATOM 864 C C . ASP A 1 110 ? -13.973 5.780 -5.617 1.00 81.56 110 ASP A C 1
ATOM 866 O O . ASP A 1 110 ? -14.452 6.901 -5.418 1.00 81.56 110 ASP A O 1
ATOM 870 N N . ILE A 1 111 ? -12.817 5.613 -6.255 1.00 82.62 111 ILE A N 1
ATOM 871 C CA . ILE A 1 111 ? -12.114 6.718 -6.902 1.00 82.62 111 ILE A CA 1
ATOM 872 C C . ILE A 1 111 ? -12.843 7.119 -8.188 1.00 82.62 111 ILE A C 1
ATOM 874 O O . ILE A 1 111 ? -13.371 6.279 -8.916 1.00 82.62 111 ILE A O 1
ATOM 878 N N . ALA A 1 112 ? -12.850 8.413 -8.509 1.00 83.06 112 ALA A N 1
ATOM 879 C CA . ALA A 1 112 ? -13.378 8.867 -9.786 1.00 83.06 112 ALA A CA 1
ATOM 880 C C . ALA A 1 112 ? -12.565 8.249 -10.935 1.00 83.06 112 ALA A C 1
ATOM 882 O O . ALA A 1 112 ? -11.370 8.507 -11.067 1.00 83.06 112 ALA A O 1
ATOM 883 N N . ASN A 1 113 ? -13.230 7.486 -11.801 1.00 81.00 113 ASN A N 1
ATOM 884 C CA . ASN A 1 113 ? -12.626 6.771 -12.929 1.00 81.00 113 ASN A CA 1
ATOM 885 C C . ASN A 1 113 ? -11.653 7.619 -13.772 1.00 81.00 113 ASN A C 1
ATOM 887 O O . ASN A 1 113 ? -10.599 7.143 -14.181 1.00 81.00 113 ASN A O 1
ATOM 891 N N . GLN A 1 114 ? -11.963 8.900 -13.991 1.00 83.50 114 GLN A N 1
ATOM 892 C CA . GLN A 1 114 ? -11.111 9.807 -14.771 1.00 83.50 114 GLN A CA 1
ATOM 893 C C . GLN A 1 114 ? -9.752 10.101 -14.112 1.00 83.50 114 GLN A C 1
ATOM 895 O O . GLN A 1 114 ? -8.801 10.455 -14.809 1.00 83.50 114 GLN A O 1
ATOM 900 N N . SER A 1 115 ? -9.639 9.959 -12.787 1.00 88.12 115 SER A N 1
ATOM 901 C CA . SER A 1 115 ? -8.385 10.160 -12.052 1.00 88.12 115 SER A CA 1
ATOM 902 C C . SER A 1 115 ? -7.368 9.040 -12.291 1.00 88.12 115 SER A C 1
ATOM 904 O O . SER A 1 115 ? -6.181 9.273 -12.077 1.00 88.12 115 SER A O 1
ATOM 906 N N . LEU A 1 116 ? -7.808 7.872 -12.779 1.00 93.38 116 LEU A N 1
ATOM 907 C CA . LEU A 1 116 ? -6.963 6.708 -13.078 1.00 93.38 116 LEU A CA 1
ATOM 908 C C . LEU A 1 116 ? -6.358 6.723 -14.493 1.00 93.38 116 LEU A C 1
ATOM 910 O O . LEU A 1 116 ? -5.579 5.838 -14.842 1.00 93.38 116 LEU A O 1
ATOM 914 N N . ALA A 1 117 ? -6.706 7.708 -15.325 1.00 95.25 117 ALA A N 1
ATOM 915 C CA . ALA A 1 117 ? -6.201 7.793 -16.690 1.00 95.25 117 ALA A CA 1
ATOM 916 C C . ALA A 1 117 ? -4.691 8.093 -16.723 1.00 95.25 117 ALA A C 1
ATOM 918 O O . ALA A 1 117 ? -4.234 9.106 -16.189 1.00 95.25 117 ALA A O 1
ATOM 919 N N . 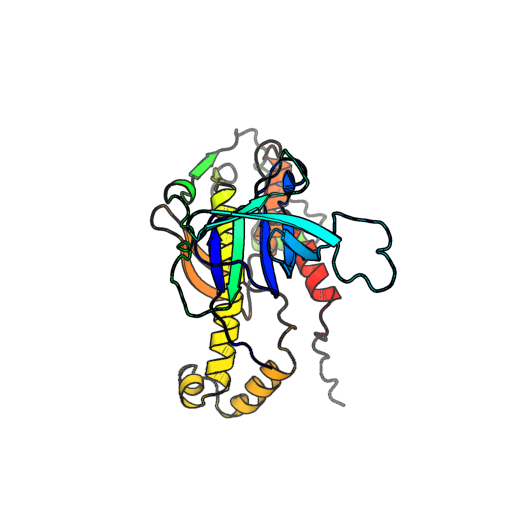ILE A 1 118 ? -3.935 7.247 -17.425 1.00 97.56 118 ILE A N 1
ATOM 920 C CA . ILE A 1 118 ? -2.509 7.450 -17.702 1.00 97.56 118 ILE A CA 1
ATOM 921 C C . ILE A 1 118 ? -2.372 8.426 -18.875 1.00 97.56 118 ILE A C 1
ATOM 923 O O . ILE A 1 118 ? -2.984 8.230 -19.928 1.00 97.56 118 ILE A O 1
ATOM 927 N N . ARG A 1 119 ? -1.564 9.478 -18.718 1.00 96.50 119 ARG A N 1
ATOM 928 C CA . ARG A 1 119 ? -1.391 10.520 -19.743 1.00 96.50 119 ARG A CA 1
ATOM 929 C C . ARG A 1 119 ? 0.030 10.532 -20.280 1.00 96.50 119 ARG A C 1
ATOM 931 O O . ARG A 1 119 ? 0.983 10.521 -19.515 1.00 96.50 119 ARG A O 1
ATOM 938 N N . GLY A 1 120 ? 0.172 10.580 -21.601 1.00 96.88 120 GLY A N 1
ATOM 939 C CA . GLY A 1 120 ? 1.467 10.793 -22.243 1.00 96.88 120 GLY A CA 1
ATOM 940 C C . GLY A 1 120 ? 1.891 12.261 -22.171 1.00 96.88 120 GLY A C 1
ATOM 941 O O . GLY A 1 120 ? 1.064 13.161 -22.327 1.00 96.88 120 GLY A O 1
ATOM 942 N N . ALA A 1 121 ? 3.182 12.497 -21.973 1.00 95.38 121 ALA A N 1
ATOM 943 C CA . ALA A 1 121 ? 3.802 13.813 -21.969 1.00 95.38 121 ALA A CA 1
ATOM 944 C C . ALA A 1 121 ? 5.191 13.759 -22.628 1.00 95.38 121 ALA A C 1
ATOM 946 O O . ALA A 1 121 ? 5.727 12.683 -22.908 1.00 95.38 121 ALA A O 1
ATOM 947 N N . ARG A 1 122 ? 5.757 14.934 -22.931 1.00 95.56 122 ARG A N 1
ATOM 948 C CA . ARG A 1 122 ? 7.046 15.054 -23.622 1.00 95.56 122 ARG A CA 1
ATOM 949 C C . ARG A 1 122 ? 7.928 16.134 -23.003 1.00 95.56 122 ARG A C 1
ATOM 951 O O . ARG A 1 122 ? 7.432 17.200 -22.639 1.00 95.56 122 ARG A O 1
ATOM 958 N N . LEU A 1 123 ? 9.226 15.860 -22.908 1.00 94.94 123 LEU A N 1
ATOM 959 C CA . LEU A 1 123 ? 10.255 16.825 -22.525 1.00 94.94 123 LEU A CA 1
ATOM 960 C C . LEU A 1 123 ? 10.728 17.654 -23.728 1.00 94.94 123 LEU A C 1
ATOM 962 O O . LEU A 1 123 ? 10.779 17.135 -24.843 1.00 94.94 123 LEU A O 1
ATOM 966 N N . PRO A 1 124 ? 11.121 18.925 -23.534 1.00 93.25 124 PRO A N 1
ATOM 967 C CA . PRO A 1 124 ? 11.789 19.693 -24.580 1.00 93.25 124 PRO A CA 1
ATOM 968 C C . PRO A 1 124 ? 13.100 19.020 -25.004 1.00 93.25 124 PRO A C 1
ATOM 970 O O . PRO A 1 124 ? 13.938 18.724 -24.159 1.00 93.25 124 PRO A O 1
ATOM 973 N N . GLU A 1 125 ? 13.309 18.817 -26.301 1.00 93.44 125 GLU A N 1
ATOM 974 C CA . GLU A 1 125 ? 14.521 18.191 -26.843 1.00 93.44 125 GLU A CA 1
ATOM 975 C C . GLU A 1 125 ? 15.685 19.191 -26.866 1.00 93.44 125 GLU A C 1
ATOM 977 O O . GLU A 1 125 ? 15.767 20.056 -27.736 1.00 93.44 125 GLU A O 1
ATOM 982 N N . LYS A 1 126 ? 16.581 19.098 -25.878 1.00 93.38 126 LYS A N 1
ATOM 983 C CA . LYS A 1 126 ? 17.797 19.929 -25.779 1.00 93.38 126 LYS A CA 1
ATOM 984 C C . LYS A 1 126 ? 19.084 19.103 -25.894 1.00 93.38 126 LYS A C 1
ATOM 986 O O . LYS A 1 126 ? 20.153 19.585 -25.532 1.00 93.38 126 LYS A O 1
ATOM 991 N N . GLY A 1 127 ? 18.962 17.856 -26.348 1.00 91.62 127 GLY A N 1
ATOM 992 C CA . GLY A 1 127 ? 20.058 16.893 -26.446 1.00 91.62 127 GLY A CA 1
ATOM 993 C C . GLY A 1 127 ? 20.482 16.265 -25.115 1.00 91.62 127 GLY A C 1
ATOM 994 O O . GLY A 1 127 ? 21.574 15.713 -25.013 1.00 91.62 127 GLY A O 1
ATOM 995 N N . GLN A 1 128 ? 19.632 16.327 -24.080 1.00 94.00 128 GLN A N 1
ATOM 996 C CA . GLN A 1 128 ? 19.949 15.781 -22.750 1.00 94.00 128 GLN A CA 1
ATOM 997 C C . GLN A 1 128 ? 20.184 14.258 -22.728 1.00 94.00 128 GLN A C 1
ATOM 999 O O . GLN A 1 128 ? 20.817 13.774 -21.792 1.00 94.00 128 GLN A O 1
ATOM 1004 N N . PHE A 1 129 ? 19.727 13.524 -23.751 1.00 96.62 129 PHE A N 1
ATOM 1005 C CA . PHE A 1 129 ? 19.848 12.064 -23.856 1.00 96.62 129 PHE A CA 1
ATOM 1006 C C . PHE A 1 129 ? 20.625 11.593 -25.101 1.00 96.62 129 PHE A C 1
ATOM 1008 O O . PHE A 1 129 ? 20.663 10.397 -25.371 1.00 96.62 129 PHE A O 1
ATOM 1015 N N . ASP A 1 130 ? 21.269 12.496 -25.850 1.00 92.62 130 ASP A N 1
ATOM 1016 C CA . ASP A 1 130 ? 21.914 12.171 -27.140 1.00 92.62 130 ASP A CA 1
ATOM 1017 C C . ASP A 1 130 ? 23.251 11.414 -26.988 1.00 92.62 130 ASP A C 1
ATOM 1019 O O . ASP A 1 130 ? 23.829 10.947 -27.969 1.00 92.62 130 ASP A O 1
ATOM 1023 N N . GLY A 1 131 ? 23.770 11.304 -25.763 1.00 92.12 131 GLY A N 1
ATOM 1024 C CA . GLY A 1 131 ? 25.078 10.718 -25.469 1.00 92.12 131 GLY A CA 1
ATOM 1025 C C . GLY A 1 131 ? 25.081 9.818 -24.236 1.00 92.12 131 GLY A C 1
ATOM 1026 O O . GLY A 1 131 ? 24.097 9.158 -23.911 1.00 92.12 131 GLY A O 1
ATOM 1027 N N . GLN A 1 132 ? 26.213 9.787 -23.533 1.00 96.06 132 GLN A N 1
ATOM 1028 C CA . GLN A 1 132 ? 26.395 8.970 -22.331 1.00 96.06 132 GLN A CA 1
ATOM 1029 C C . GLN A 1 132 ? 25.781 9.649 -21.102 1.00 96.06 132 GLN A C 1
ATOM 1031 O O . GLN A 1 132 ? 26.483 10.221 -20.274 1.00 96.06 132 GLN A O 1
ATOM 1036 N N . TRP A 1 133 ? 24.453 9.620 -21.004 1.00 96.62 133 TRP A N 1
ATOM 1037 C CA . TRP A 1 133 ? 23.716 10.243 -19.898 1.00 96.62 133 TRP A CA 1
ATOM 1038 C C . TRP A 1 133 ? 23.630 9.364 -18.634 1.00 96.62 133 TRP A C 1
ATOM 1040 O O . TRP A 1 133 ? 23.180 9.824 -17.591 1.00 96.62 133 TRP A O 1
ATOM 1050 N N . LEU A 1 134 ? 24.099 8.115 -18.716 1.00 97.62 134 LEU A N 1
ATOM 1051 C CA . LEU A 1 134 ? 24.307 7.235 -17.562 1.00 97.62 134 LEU A CA 1
ATOM 1052 C C . LEU A 1 134 ? 25.792 7.228 -17.188 1.00 97.62 134 LEU A C 1
ATOM 1054 O O . LEU A 1 134 ? 26.653 7.172 -18.067 1.00 97.62 134 LEU A O 1
ATOM 1058 N N . ASP A 1 135 ? 26.096 7.253 -15.893 1.00 97.31 135 ASP A N 1
ATOM 1059 C CA . ASP A 1 135 ? 27.466 7.327 -15.387 1.00 97.31 135 ASP A CA 1
ATOM 1060 C C . ASP A 1 135 ? 28.127 5.941 -15.333 1.00 97.31 135 ASP A C 1
ATOM 1062 O O . ASP A 1 135 ? 27.983 5.201 -14.365 1.00 97.31 135 ASP A O 1
ATOM 1066 N N . GLU A 1 136 ? 28.928 5.594 -16.342 1.00 97.56 136 GLU A N 1
ATOM 1067 C CA . GLU A 1 136 ? 29.671 4.323 -16.383 1.00 97.56 136 GLU A CA 1
ATOM 1068 C C . GLU A 1 136 ? 30.770 4.179 -15.303 1.00 97.56 136 GLU A C 1
ATOM 1070 O O . GLU A 1 136 ? 31.414 3.127 -15.207 1.00 97.56 136 GLU A O 1
ATOM 1075 N N . ARG A 1 137 ? 31.023 5.206 -14.476 1.00 97.81 137 ARG A N 1
ATOM 1076 C CA . ARG A 1 137 ? 31.895 5.082 -13.292 1.00 97.81 137 ARG A CA 1
ATOM 1077 C C . ARG A 1 137 ? 31.165 4.434 -12.118 1.00 97.81 137 ARG A C 1
ATOM 1079 O O . ARG A 1 137 ? 31.820 3.833 -11.267 1.00 97.81 137 ARG A O 1
ATOM 1086 N N . ASP A 1 138 ? 29.838 4.537 -12.080 1.00 97.69 138 ASP A N 1
ATOM 1087 C CA . ASP A 1 138 ? 28.991 3.798 -11.151 1.00 97.69 138 ASP A CA 1
ATOM 1088 C C . ASP A 1 138 ? 28.885 2.336 -11.630 1.00 97.69 138 ASP A C 1
ATOM 1090 O O . ASP A 1 138 ? 28.408 2.085 -12.741 1.00 97.69 138 ASP A O 1
ATOM 1094 N N . PRO A 1 139 ? 29.317 1.343 -10.828 1.00 98.00 139 PRO A N 1
ATOM 1095 C CA . PRO A 1 139 ? 29.279 -0.059 -11.236 1.00 98.00 139 PRO A CA 1
ATOM 1096 C C . PRO A 1 139 ? 27.885 -0.580 -11.614 1.00 98.00 139 PRO A C 1
ATOM 1098 O O . PRO A 1 139 ? 27.793 -1.444 -12.487 1.00 98.00 139 PRO A O 1
ATOM 1101 N N . LEU A 1 140 ? 26.811 -0.083 -10.985 1.00 96.31 140 LEU A N 1
ATOM 1102 C CA . LEU A 1 140 ? 25.438 -0.503 -11.288 1.00 96.31 140 LEU A CA 1
ATOM 1103 C C . LEU A 1 140 ? 24.962 0.079 -12.616 1.00 96.31 140 LEU A C 1
ATOM 1105 O O . LEU A 1 140 ? 24.428 -0.653 -13.449 1.00 96.31 140 LEU A O 1
ATOM 1109 N N . GLN A 1 141 ? 25.203 1.370 -12.846 1.00 98.06 141 GLN A N 1
ATOM 1110 C CA . GLN A 1 141 ? 24.855 2.009 -14.118 1.00 98.06 141 GLN A CA 1
ATOM 1111 C C . GLN A 1 141 ? 25.688 1.426 -15.265 1.00 98.06 141 GLN A C 1
ATOM 1113 O O . GLN A 1 141 ? 25.151 1.132 -16.329 1.00 98.06 141 GLN A O 1
ATOM 1118 N N . LYS A 1 142 ? 26.976 1.147 -15.032 1.00 98.25 142 LYS A N 1
ATOM 1119 C CA . LYS A 1 142 ? 27.830 0.445 -15.995 1.00 98.25 142 LYS A CA 1
ATOM 1120 C C . LYS A 1 142 ? 27.290 -0.940 -16.349 1.00 98.25 142 LYS A C 1
ATOM 1122 O O . LYS A 1 142 ? 27.280 -1.299 -17.522 1.00 98.25 142 LYS A O 1
ATOM 1127 N N . ALA A 1 143 ? 26.849 -1.720 -15.360 1.00 98.31 143 ALA A N 1
ATOM 1128 C CA . ALA A 1 143 ? 26.273 -3.042 -15.605 1.00 98.31 143 ALA A CA 1
ATOM 1129 C C . ALA A 1 143 ? 25.000 -2.958 -16.464 1.00 98.31 143 ALA A C 1
ATOM 1131 O O . ALA A 1 143 ? 24.833 -3.761 -17.381 1.00 98.31 143 ALA A O 1
ATOM 1132 N N . TYR A 1 144 ? 24.151 -1.955 -16.223 1.00 98.31 144 TYR A N 1
ATOM 1133 C CA . TYR A 1 144 ? 22.991 -1.673 -17.069 1.00 98.31 144 TYR A CA 1
ATOM 1134 C C . TYR A 1 144 ? 23.407 -1.314 -18.502 1.00 98.31 144 TYR A C 1
ATOM 1136 O O . TYR A 1 144 ? 22.947 -1.938 -19.453 1.00 98.31 144 TYR A O 1
ATOM 1144 N N . VAL A 1 145 ? 24.346 -0.378 -18.672 1.00 98.19 145 VAL A N 1
ATOM 1145 C CA . VAL A 1 145 ? 24.838 0.044 -19.996 1.00 98.19 145 VAL A CA 1
ATOM 1146 C C . VAL A 1 145 ? 25.449 -1.125 -20.774 1.00 98.19 145 VAL A C 1
ATOM 1148 O O . VAL A 1 145 ? 25.247 -1.232 -21.980 1.00 98.19 145 VAL A O 1
ATOM 1151 N N . GLN A 1 146 ? 26.144 -2.046 -20.108 1.00 98.19 146 GLN A N 1
ATOM 1152 C CA . GLN A 1 146 ? 26.685 -3.242 -20.760 1.00 98.19 146 GLN A CA 1
ATOM 1153 C C . GLN A 1 146 ? 25.600 -4.176 -21.314 1.00 98.19 146 GLN A C 1
ATOM 1155 O O . GLN A 1 146 ? 25.842 -4.846 -22.318 1.00 98.19 146 GLN A O 1
ATOM 1160 N N . ALA A 1 147 ? 24.430 -4.234 -20.676 1.00 97.69 147 ALA A N 1
ATOM 1161 C CA . ALA A 1 147 ? 23.321 -5.089 -21.093 1.00 97.69 147 ALA A CA 1
ATOM 1162 C C . ALA A 1 147 ? 22.355 -4.391 -22.068 1.00 97.69 147 ALA A C 1
ATOM 1164 O O . ALA A 1 147 ? 21.827 -5.036 -22.974 1.00 97.69 147 ALA A O 1
ATOM 1165 N N . ASN A 1 148 ? 22.129 -3.087 -21.894 1.00 97.44 148 ASN A N 1
ATOM 1166 C CA . ASN A 1 148 ? 21.046 -2.338 -22.539 1.00 97.44 148 ASN A CA 1
ATOM 1167 C C . ASN A 1 148 ? 21.526 -1.135 -23.372 1.00 97.44 148 ASN A C 1
ATOM 1169 O O . ASN A 1 148 ? 20.758 -0.595 -24.167 1.00 97.44 148 ASN A O 1
ATOM 1173 N N . GLY A 1 149 ? 22.783 -0.713 -23.221 1.00 97.00 149 GLY A N 1
ATOM 1174 C CA . GLY A 1 149 ? 23.283 0.564 -23.731 1.00 97.00 149 GLY A CA 1
ATOM 1175 C C . GLY A 1 149 ? 22.775 1.763 -22.920 1.00 97.00 149 GLY A C 1
ATOM 1176 O O . GLY A 1 149 ? 22.175 1.617 -21.858 1.00 97.00 149 GLY A O 1
ATOM 1177 N N . HIS A 1 150 ? 22.994 2.977 -23.430 1.00 97.50 150 HIS A N 1
ATOM 1178 C CA . HIS A 1 150 ? 22.457 4.219 -22.848 1.00 97.50 150 HIS A CA 1
ATOM 1179 C C . HIS A 1 150 ? 20.988 4.457 -23.248 1.00 97.50 150 HIS A C 1
ATOM 1181 O O . HIS A 1 150 ? 20.620 5.543 -23.698 1.00 97.50 150 HIS A O 1
ATOM 1187 N N . VAL A 1 151 ? 20.150 3.423 -23.143 1.00 96.50 151 VAL A N 1
ATOM 1188 C CA . VAL A 1 151 ? 18.778 3.409 -23.668 1.00 96.50 151 VAL A CA 1
ATOM 1189 C C . VAL A 1 151 ? 17.824 2.855 -22.616 1.00 96.50 151 VAL A C 1
ATOM 1191 O O . VAL A 1 151 ? 18.087 1.799 -22.054 1.00 96.50 151 VAL A O 1
ATOM 1194 N N . ILE A 1 152 ? 16.700 3.543 -22.396 1.00 97.00 152 ILE A N 1
ATOM 1195 C CA . ILE A 1 152 ? 15.607 3.088 -21.513 1.00 97.00 152 ILE A CA 1
ATOM 1196 C C . ILE A 1 152 ? 14.344 2.684 -22.275 1.00 97.00 152 ILE A C 1
ATOM 1198 O O . ILE A 1 152 ? 13.594 1.817 -21.838 1.00 97.00 152 ILE A O 1
ATOM 1202 N N . ASN A 1 153 ? 14.097 3.317 -23.420 1.00 97.00 153 ASN A N 1
ATOM 1203 C CA . ASN A 1 153 ? 12.959 3.099 -24.303 1.00 97.00 153 ASN A CA 1
ATOM 1204 C C . ASN A 1 153 ? 13.315 3.624 -25.712 1.00 97.00 153 ASN A C 1
ATOM 1206 O O . ASN A 1 153 ? 14.444 4.041 -25.960 1.00 97.00 153 ASN A O 1
ATOM 1210 N N . GLN A 1 154 ? 12.355 3.600 -26.641 1.00 97.19 154 GLN A N 1
ATOM 1211 C CA . GLN A 1 154 ? 12.568 4.099 -28.009 1.00 97.19 154 GLN A CA 1
ATOM 1212 C C . GLN A 1 154 ? 12.696 5.627 -28.094 1.00 97.19 154 GLN A C 1
ATOM 1214 O O . GLN A 1 154 ? 13.362 6.133 -28.992 1.00 97.19 154 GLN A O 1
ATOM 1219 N N . ASP A 1 155 ? 12.051 6.357 -27.184 1.00 97.12 155 ASP A N 1
ATOM 1220 C CA . ASP A 1 155 ? 12.066 7.817 -27.157 1.00 97.12 155 ASP A CA 1
ATOM 1221 C C . ASP A 1 155 ? 12.197 8.321 -25.710 1.00 97.12 155 ASP A C 1
ATOM 1223 O O . ASP A 1 155 ? 11.190 8.412 -24.996 1.00 97.12 155 ASP A O 1
ATOM 1227 N N . PRO A 1 156 ? 13.419 8.665 -25.259 1.00 96.25 156 PRO A N 1
ATOM 1228 C CA . PRO A 1 156 ? 13.660 9.076 -23.878 1.00 96.25 156 PRO A CA 1
ATOM 1229 C C . PRO A 1 156 ? 13.073 10.457 -23.560 1.00 96.25 156 PRO A C 1
ATOM 1231 O O . PRO A 1 156 ? 13.083 10.875 -22.407 1.00 96.25 156 PRO A O 1
ATOM 1234 N N . HIS A 1 157 ? 12.540 11.183 -24.547 1.00 96.56 157 HIS A N 1
ATOM 1235 C CA . HIS A 1 157 ? 11.824 12.435 -24.310 1.00 96.56 157 HIS A CA 1
ATOM 1236 C C . HIS A 1 157 ? 10.341 12.211 -24.014 1.00 96.56 157 HIS A C 1
ATOM 1238 O O . HIS A 1 157 ? 9.687 13.124 -23.509 1.00 96.56 157 HIS A O 1
ATOM 1244 N N . GLN A 1 158 ? 9.797 11.031 -24.325 1.00 97.25 158 GLN A N 1
ATOM 1245 C CA . GLN A 1 158 ? 8.420 10.665 -24.020 1.00 97.25 158 GLN A CA 1
ATOM 1246 C C . GLN A 1 158 ? 8.326 9.989 -22.650 1.00 97.25 158 GLN A C 1
ATOM 1248 O O . GLN A 1 158 ? 9.053 9.043 -22.355 1.00 97.25 158 GLN A O 1
ATOM 1253 N N . TYR A 1 159 ? 7.374 10.442 -21.838 1.00 97.06 159 TYR A N 1
ATOM 1254 C CA . TYR A 1 159 ? 7.080 9.870 -20.527 1.00 97.06 159 TYR A CA 1
ATOM 1255 C C . TYR A 1 159 ? 5.572 9.814 -20.278 1.00 97.06 159 TYR A C 1
ATOM 1257 O O . TYR A 1 159 ? 4.772 10.321 -21.070 1.00 97.06 159 TYR A O 1
ATOM 1265 N N . PHE A 1 160 ? 5.186 9.174 -19.178 1.00 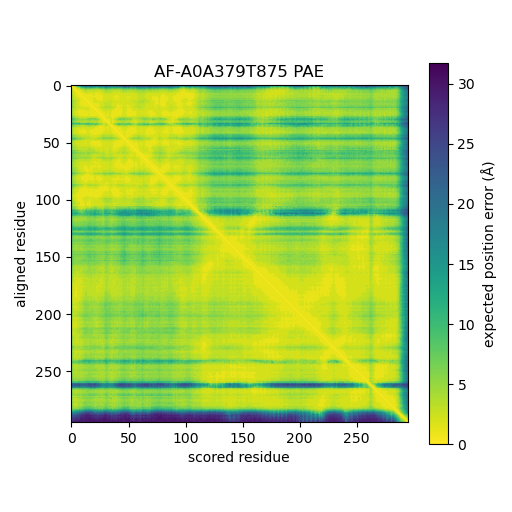97.44 160 PHE A N 1
ATOM 1266 C CA . PHE A 1 160 ? 3.797 9.062 -18.755 1.00 97.44 160 PHE A CA 1
ATOM 1267 C C . PHE A 1 160 ? 3.610 9.667 -17.371 1.00 97.44 160 PHE A C 1
ATOM 1269 O O . PHE A 1 160 ? 4.523 9.647 -16.550 1.00 97.44 160 PHE A O 1
ATOM 1276 N N . THR A 1 161 ? 2.415 10.187 -17.118 1.00 96.62 161 THR A N 1
ATOM 1277 C CA . THR A 1 161 ? 2.008 10.706 -15.818 1.00 96.62 161 THR A CA 1
ATOM 1278 C C . THR A 1 161 ? 0.728 10.033 -15.351 1.00 96.62 161 THR A C 1
ATOM 1280 O O . THR A 1 161 ? -0.146 9.666 -16.144 1.00 96.62 161 THR A O 1
ATOM 1283 N N . ILE A 1 162 ? 0.631 9.893 -14.035 1.00 96.94 162 ILE A N 1
ATOM 1284 C CA . ILE A 1 162 ? -0.580 9.523 -13.311 1.00 96.94 162 ILE A CA 1
ATOM 1285 C C . ILE A 1 162 ? -0.840 10.597 -12.257 1.00 96.94 162 ILE A C 1
ATOM 1287 O O . ILE A 1 162 ? 0.056 11.367 -11.912 1.00 96.94 162 ILE A O 1
ATOM 1291 N N . THR A 1 163 ? -2.078 10.694 -11.785 1.00 95.31 163 THR A N 1
ATOM 1292 C CA . THR A 1 163 ? -2.403 11.626 -10.700 1.00 95.31 163 THR A CA 1
ATOM 1293 C C . THR A 1 163 ? -1.955 11.055 -9.356 1.00 95.31 163 THR A C 1
ATOM 1295 O O . THR A 1 163 ? -1.898 9.837 -9.196 1.00 95.31 163 THR A O 1
ATOM 1298 N N . GLU A 1 164 ? -1.724 11.917 -8.367 1.00 93.06 164 GLU A N 1
ATOM 1299 C CA . GLU A 1 164 ? -1.462 11.484 -6.987 1.00 93.06 164 GLU A CA 1
ATOM 1300 C C . GLU A 1 164 ? -2.595 10.588 -6.456 1.00 93.06 164 GLU A C 1
ATOM 1302 O O . GLU A 1 164 ? -2.341 9.574 -5.820 1.00 93.06 164 GLU A O 1
ATOM 1307 N N . ASN A 1 165 ? -3.855 10.871 -6.810 1.00 92.56 165 ASN A N 1
ATOM 1308 C CA . ASN A 1 165 ? -4.984 10.009 -6.444 1.00 92.56 165 ASN A CA 1
ATOM 1309 C C . ASN A 1 165 ? -4.857 8.588 -7.028 1.00 92.56 165 ASN A C 1
ATOM 1311 O O . ASN A 1 165 ? -5.203 7.620 -6.354 1.00 92.56 165 ASN A O 1
ATOM 1315 N N . ALA A 1 166 ? -4.364 8.445 -8.263 1.00 95.88 166 ALA A N 1
ATOM 1316 C CA . ALA A 1 166 ? -4.120 7.130 -8.860 1.00 95.88 166 ALA A CA 1
ATOM 1317 C C . ALA A 1 166 ? -2.964 6.392 -8.170 1.00 95.88 166 ALA A C 1
ATOM 1319 O O . ALA A 1 166 ? -3.053 5.185 -7.957 1.00 95.88 166 ALA A O 1
ATOM 1320 N N . GLU A 1 167 ? -1.908 7.108 -7.778 1.00 96.62 167 GLU A N 1
ATOM 1321 C CA . GLU A 1 167 ? -0.814 6.550 -6.976 1.00 96.62 167 GLU A CA 1
ATOM 1322 C C . GLU A 1 167 ? -1.311 6.074 -5.601 1.00 96.62 167 GLU A C 1
ATOM 1324 O O . GLU A 1 167 ? -1.022 4.946 -5.203 1.00 96.62 167 GLU A O 1
ATOM 1329 N N . GLN A 1 168 ? -2.137 6.867 -4.910 1.00 94.12 168 GLN A N 1
ATOM 1330 C CA . GLN A 1 168 ? -2.752 6.467 -3.639 1.00 94.12 168 GLN A CA 1
ATOM 1331 C C . GLN A 1 168 ? -3.641 5.221 -3.790 1.00 94.12 168 GLN A C 1
ATOM 1333 O O . GLN A 1 168 ? -3.608 4.337 -2.930 1.00 94.12 168 GLN A O 1
ATOM 1338 N N . GLU A 1 169 ? -4.390 5.097 -4.892 1.00 95.44 169 GLU A N 1
ATOM 1339 C CA . GLU A 1 169 ? -5.183 3.891 -5.167 1.00 95.44 169 GLU A CA 1
ATOM 1340 C C . GLU A 1 169 ? -4.291 2.670 -5.453 1.00 95.44 169 GLU A C 1
ATOM 1342 O O . GLU A 1 169 ? -4.585 1.576 -4.972 1.00 95.44 169 GLU A O 1
ATOM 1347 N N . LEU A 1 170 ? -3.162 2.842 -6.154 1.00 97.50 170 LEU A N 1
ATOM 1348 C CA . LEU A 1 170 ? -2.170 1.776 -6.351 1.00 97.50 170 LEU A CA 1
ATOM 1349 C C . LEU A 1 170 ? -1.542 1.326 -5.024 1.00 97.50 170 LEU A C 1
ATOM 1351 O O . LEU A 1 170 ? -1.412 0.121 -4.796 1.00 97.50 170 LEU A O 1
ATOM 1355 N N . ILE A 1 171 ? -1.192 2.258 -4.131 1.00 97.50 171 ILE A N 1
ATOM 1356 C CA . ILE A 1 171 ? -0.656 1.953 -2.793 1.00 97.50 171 ILE A CA 1
ATOM 1357 C C . ILE A 1 171 ? -1.684 1.155 -1.981 1.00 97.50 171 ILE A C 1
ATOM 1359 O O . ILE A 1 171 ? -1.366 0.092 -1.437 1.00 97.50 171 ILE A O 1
ATOM 1363 N N . LYS A 1 172 ? -2.933 1.634 -1.937 1.00 96.12 172 LYS A N 1
ATOM 1364 C CA . LYS A 1 172 ? -4.048 0.968 -1.251 1.00 96.12 172 LYS A CA 1
ATOM 1365 C C . LYS A 1 172 ? -4.267 -0.446 -1.789 1.00 96.12 172 LYS A C 1
ATOM 1367 O O . LYS A 1 172 ? -4.220 -1.402 -1.014 1.00 96.12 172 LYS A O 1
ATOM 1372 N N . ALA A 1 173 ? -4.440 -0.589 -3.103 1.00 97.06 173 ALA A N 1
ATOM 1373 C CA . ALA A 1 173 ? -4.688 -1.876 -3.742 1.00 97.06 173 ALA A CA 1
ATOM 1374 C C . ALA A 1 173 ? -3.520 -2.851 -3.548 1.00 97.06 173 ALA A C 1
ATOM 1376 O O . ALA A 1 173 ? -3.748 -4.026 -3.276 1.00 97.06 173 ALA A O 1
ATOM 1377 N N . THR A 1 174 ? -2.271 -2.381 -3.628 1.00 98.44 174 THR A N 1
ATOM 1378 C CA . THR A 1 174 ? -1.081 -3.223 -3.416 1.00 98.44 174 THR A CA 1
ATOM 1379 C C . THR A 1 174 ? -1.038 -3.789 -1.996 1.00 98.44 174 THR A C 1
ATOM 1381 O O . THR A 1 174 ? -0.807 -4.988 -1.817 1.00 98.44 174 THR A O 1
ATOM 1384 N N . ASN A 1 175 ? -1.315 -2.960 -0.984 1.00 97.38 175 ASN A N 1
ATOM 1385 C CA . ASN A 1 175 ? -1.340 -3.385 0.418 1.00 97.38 175 ASN A CA 1
ATOM 1386 C C . ASN A 1 175 ? -2.485 -4.370 0.702 1.00 97.38 175 ASN A C 1
ATOM 1388 O O . ASN A 1 175 ? -2.269 -5.403 1.343 1.00 97.38 175 ASN A O 1
ATOM 1392 N N . GLU A 1 176 ? -3.686 -4.078 0.199 1.00 97.38 176 GLU A N 1
ATOM 1393 C CA . GLU A 1 176 ? -4.863 -4.938 0.360 1.00 97.38 176 GLU A CA 1
ATOM 1394 C C . GLU A 1 176 ? -4.656 -6.296 -0.324 1.00 97.38 176 GLU A C 1
ATOM 1396 O O . GLU A 1 176 ? -4.796 -7.351 0.305 1.00 97.38 176 GLU A O 1
ATOM 1401 N N . LEU A 1 177 ? -4.218 -6.283 -1.586 1.00 98.25 177 LEU A N 1
ATOM 1402 C CA . LEU A 1 177 ? -3.962 -7.498 -2.350 1.00 98.25 177 LEU A CA 1
ATOM 1403 C C . LEU A 1 177 ? -2.858 -8.334 -1.715 1.00 98.25 177 LEU A C 1
ATOM 1405 O O . LEU A 1 177 ? -3.012 -9.550 -1.642 1.00 98.25 177 LEU A O 1
ATOM 1409 N N . HIS A 1 178 ? -1.778 -7.735 -1.204 1.00 98.31 178 HIS A N 1
ATOM 1410 C CA . HIS A 1 178 ? -0.724 -8.498 -0.531 1.00 98.31 178 HIS A CA 1
ATOM 1411 C C . HIS A 1 178 ? -1.291 -9.326 0.634 1.00 98.31 178 HIS A C 1
ATOM 1413 O O . HIS A 1 178 ? -1.005 -10.522 0.741 1.00 98.31 178 HIS A O 1
ATOM 1419 N N . LEU A 1 179 ? -2.163 -8.739 1.461 1.00 97.44 179 LEU A N 1
ATOM 1420 C CA . LEU A 1 179 ? -2.842 -9.464 2.538 1.00 97.44 179 LEU A CA 1
ATOM 1421 C C . LEU A 1 179 ? -3.801 -10.537 2.005 1.00 97.44 179 LEU A C 1
ATOM 1423 O O . LEU A 1 179 ? -3.818 -11.644 2.545 1.00 97.44 179 LEU A O 1
ATOM 1427 N N . MET A 1 180 ? -4.543 -10.265 0.927 1.00 97.88 180 MET A N 1
ATOM 1428 C CA . MET A 1 180 ? -5.411 -11.259 0.277 1.00 97.88 180 MET A CA 1
ATOM 1429 C C . MET A 1 180 ? -4.619 -12.449 -0.284 1.00 97.88 180 MET A C 1
ATOM 1431 O O . MET A 1 180 ? -5.023 -13.597 -0.094 1.00 97.88 180 MET A O 1
ATOM 1435 N N . TYR A 1 181 ? -3.466 -12.209 -0.916 1.00 98.38 181 TYR A N 1
ATOM 1436 C CA . TYR A 1 181 ? -2.567 -13.259 -1.406 1.00 98.38 181 TYR A CA 1
ATOM 1437 C C . TYR A 1 181 ? -2.026 -14.112 -0.255 1.00 98.38 181 TYR A C 1
ATOM 1439 O O . TYR A 1 181 ? -2.003 -15.342 -0.351 1.00 98.38 181 TYR A O 1
ATOM 1447 N N . LEU A 1 182 ? -1.630 -13.490 0.859 1.00 97.75 182 LEU A N 1
ATOM 1448 C CA . LEU A 1 182 ? -1.177 -14.207 2.053 1.00 97.75 182 LEU A CA 1
ATOM 1449 C C . LEU A 1 182 ? -2.312 -15.013 2.704 1.00 97.75 182 LEU A C 1
ATOM 1451 O O . LEU A 1 182 ? -2.096 -16.162 3.090 1.00 97.75 182 LEU A O 1
ATOM 1455 N N . HIS A 1 183 ? -3.524 -14.456 2.766 1.00 97.38 183 HIS A N 1
ATOM 1456 C CA . HIS A 1 183 ? -4.716 -15.154 3.246 1.00 97.38 183 HIS A CA 1
ATOM 1457 C C . HIS A 1 183 ? -5.024 -16.391 2.394 1.00 97.38 183 HIS A C 1
ATOM 1459 O O . HIS A 1 183 ? -5.181 -17.494 2.921 1.00 97.38 183 HIS A O 1
ATOM 1465 N N . ALA A 1 184 ? -5.062 -16.232 1.069 1.00 97.88 184 ALA A N 1
ATOM 1466 C CA . ALA A 1 184 ? -5.279 -17.336 0.140 1.00 97.88 184 ALA A CA 1
ATOM 1467 C C . ALA A 1 184 ? -4.170 -18.395 0.253 1.00 97.88 184 ALA A C 1
ATOM 1469 O O . ALA A 1 184 ? -4.464 -19.589 0.285 1.00 97.88 184 ALA A O 1
ATOM 1470 N N . THR A 1 185 ? -2.909 -17.976 0.402 1.00 98.12 185 THR A N 1
ATOM 1471 C CA . THR A 1 185 ? -1.769 -18.884 0.618 1.00 98.12 185 THR A CA 1
ATOM 1472 C C . THR A 1 185 ? -1.949 -19.725 1.884 1.00 98.12 185 THR A C 1
ATOM 1474 O O . THR A 1 185 ? -1.752 -20.941 1.849 1.00 98.12 185 THR A O 1
ATOM 1477 N N . ASP A 1 186 ? -2.378 -19.119 2.995 1.00 97.62 186 ASP A N 1
ATOM 1478 C CA . ASP A 1 186 ? -2.668 -19.845 4.237 1.00 97.62 186 ASP A CA 1
ATOM 1479 C C . ASP A 1 186 ? -3.793 -20.878 4.054 1.00 97.62 186 ASP A C 1
ATOM 1481 O O . ASP A 1 186 ? -3.675 -22.010 4.533 1.00 97.62 186 ASP A O 1
ATOM 1485 N N . LYS A 1 187 ? -4.855 -20.533 3.309 1.00 97.69 187 LYS A N 1
ATOM 1486 C CA . LYS A 1 187 ? -5.944 -21.468 2.970 1.00 97.69 187 LYS A CA 1
ATOM 1487 C C . LYS A 1 187 ? -5.447 -22.645 2.133 1.00 97.69 187 LYS A C 1
ATOM 1489 O O . LYS A 1 187 ? -5.721 -23.788 2.491 1.00 97.69 187 LYS A O 1
ATOM 1494 N N . VAL A 1 188 ? -4.675 -22.380 1.078 1.00 98.38 188 VAL A N 1
ATOM 1495 C CA . VAL A 1 188 ? -4.095 -23.416 0.206 1.00 98.38 188 VAL A CA 1
ATOM 1496 C C . VAL A 1 188 ? -3.221 -24.376 1.011 1.00 98.38 188 VAL A C 1
ATOM 1498 O O . VAL A 1 188 ? -3.341 -25.589 0.886 1.00 98.38 188 VAL A O 1
ATOM 1501 N N . LEU A 1 189 ? -2.363 -23.865 1.895 1.00 97.94 189 LEU A N 1
ATOM 1502 C CA . LEU A 1 189 ? -1.448 -24.714 2.662 1.00 97.94 189 LEU A CA 1
ATOM 1503 C C . LEU A 1 189 ? -2.147 -25.565 3.735 1.00 97.94 189 LEU A C 1
ATOM 1505 O O . LEU A 1 189 ? -1.572 -26.570 4.175 1.00 97.94 189 LEU A O 1
ATOM 1509 N N . LYS A 1 190 ? -3.369 -25.197 4.135 1.00 97.50 190 LYS A N 1
ATOM 1510 C CA . LYS A 1 190 ? -4.217 -25.945 5.077 1.00 97.50 190 LYS A CA 1
ATOM 1511 C C . LYS A 1 190 ? -5.078 -27.028 4.414 1.00 97.50 190 LYS A C 1
ATOM 1513 O O . LYS A 1 190 ? -5.566 -27.890 5.139 1.00 97.50 190 LYS A O 1
ATOM 1518 N N . ASP A 1 191 ? -5.226 -27.025 3.088 1.00 98.19 191 ASP A N 1
ATOM 1519 C CA . ASP A 1 191 ? -6.059 -27.980 2.342 1.00 98.19 191 ASP A CA 1
ATOM 1520 C C . ASP A 1 191 ? -5.267 -28.652 1.203 1.00 98.19 191 ASP A C 1
ATOM 1522 O O . ASP A 1 191 ? -4.892 -28.016 0.219 1.00 98.19 191 ASP A O 1
ATOM 1526 N N . ASP A 1 192 ? -5.031 -29.964 1.318 1.00 98.19 192 ASP A N 1
ATOM 1527 C CA . ASP A 1 192 ? -4.323 -30.754 0.299 1.00 98.19 192 ASP A CA 1
ATOM 1528 C C . ASP A 1 192 ? -5.028 -30.733 -1.072 1.00 98.19 192 ASP A C 1
ATOM 1530 O O . ASP A 1 192 ? -4.349 -30.858 -2.092 1.00 98.19 192 ASP A O 1
ATOM 1534 N N . ASN A 1 193 ? -6.355 -30.546 -1.122 1.00 98.31 193 ASN A N 1
ATOM 1535 C CA . ASN A 1 193 ? -7.089 -30.452 -2.388 1.00 98.31 193 ASN A CA 1
ATOM 1536 C C . ASN A 1 193 ? -6.751 -29.159 -3.130 1.00 98.31 193 ASN A C 1
ATOM 1538 O O . ASN A 1 193 ? -6.571 -29.182 -4.344 1.00 98.31 193 ASN A O 1
ATOM 1542 N N . LEU A 1 194 ? -6.629 -28.046 -2.402 1.00 98.56 194 LEU A N 1
ATOM 1543 C CA . LEU A 1 194 ? -6.219 -26.768 -2.977 1.00 98.56 194 LEU A CA 1
ATOM 1544 C C . LEU A 1 194 ? -4.745 -26.800 -3.377 1.00 98.56 194 LEU A C 1
ATOM 1546 O O . LEU A 1 194 ? -4.406 -26.388 -4.481 1.00 98.56 194 LEU A O 1
ATOM 1550 N N . LEU A 1 195 ? -3.872 -27.329 -2.515 1.00 98.50 195 LEU A N 1
ATOM 1551 C CA . LEU A 1 195 ? -2.438 -27.419 -2.799 1.00 98.50 195 LEU A CA 1
ATOM 1552 C C . LEU A 1 195 ? -2.132 -28.298 -4.023 1.00 98.50 195 LEU A C 1
ATOM 1554 O O . LEU A 1 195 ? -1.183 -28.019 -4.756 1.00 98.50 195 LEU A O 1
ATOM 1558 N N . ALA A 1 196 ? -2.946 -29.327 -4.278 1.00 98.31 196 ALA A N 1
ATOM 1559 C CA . ALA A 1 196 ? -2.810 -30.185 -5.452 1.00 98.31 196 ALA A CA 1
ATOM 1560 C C . ALA A 1 196 ? -2.985 -29.445 -6.789 1.00 98.31 196 ALA A C 1
ATOM 1562 O O . ALA A 1 196 ? -2.440 -29.907 -7.785 1.00 98.31 196 ALA A O 1
ATOM 1563 N N . LEU A 1 197 ? -3.688 -28.305 -6.815 1.00 98.62 197 LEU A N 1
ATOM 1564 C CA . LEU A 1 197 ? -3.933 -27.522 -8.035 1.00 98.62 197 LEU A CA 1
ATOM 1565 C C . LEU A 1 197 ? -2.696 -26.763 -8.539 1.00 98.62 197 LEU A C 1
ATOM 1567 O O . LEU A 1 197 ? -2.707 -26.259 -9.655 1.00 98.62 197 LEU A O 1
ATOM 1571 N N . PHE A 1 198 ? -1.646 -26.655 -7.721 1.00 98.25 198 PHE A N 1
ATOM 1572 C CA . PHE A 1 198 ? -0.443 -25.876 -8.032 1.00 98.25 198 PHE A CA 1
ATOM 1573 C C . PHE A 1 198 ? 0.653 -26.709 -8.715 1.00 98.25 198 PHE A C 1
ATOM 1575 O O . PHE A 1 198 ? 1.751 -26.203 -8.933 1.00 98.25 198 PHE A O 1
ATOM 1582 N N . ASP A 1 199 ? 0.398 -27.997 -8.977 1.00 98.19 199 ASP A N 1
ATOM 1583 C CA . ASP A 1 199 ? 1.336 -28.931 -9.618 1.00 98.19 199 ASP A CA 1
ATOM 1584 C C . ASP A 1 199 ? 2.734 -28.992 -8.963 1.00 98.19 199 ASP A C 1
ATOM 1586 O O . ASP A 1 199 ? 3.741 -29.354 -9.577 1.00 98.19 199 ASP A O 1
ATOM 1590 N N . ILE A 1 200 ? 2.811 -28.695 -7.660 1.00 98.00 200 ILE A N 1
ATOM 1591 C CA . ILE A 1 200 ? 4.058 -28.777 -6.895 1.00 98.00 200 ILE A CA 1
ATOM 1592 C C . ILE A 1 200 ? 4.314 -30.238 -6.496 1.00 98.00 200 ILE A C 1
ATOM 1594 O O . ILE A 1 200 ? 3.428 -30.869 -5.904 1.00 98.00 200 ILE A O 1
ATOM 1598 N N . PRO A 1 201 ? 5.536 -30.779 -6.699 1.00 98.38 201 PRO A N 1
ATOM 1599 C CA . PRO A 1 201 ? 5.884 -32.131 -6.272 1.00 98.38 201 PRO A CA 1
ATOM 1600 C C . PRO A 1 201 ? 5.499 -32.412 -4.813 1.00 98.38 201 PRO A C 1
ATOM 1602 O O . PRO A 1 201 ? 5.958 -31.724 -3.898 1.00 98.38 201 PRO A O 1
ATOM 1605 N N . LYS A 1 202 ? 4.706 -33.470 -4.578 1.00 97.75 202 LYS A N 1
ATOM 1606 C CA . LYS A 1 202 ? 4.156 -33.823 -3.248 1.00 97.75 202 LYS A CA 1
ATOM 1607 C C . LYS A 1 202 ? 5.209 -33.933 -2.144 1.00 97.75 202 LYS A C 1
ATOM 1609 O O . LYS A 1 202 ? 4.939 -33.615 -0.989 1.00 97.75 202 LYS A O 1
ATOM 1614 N N . ILE A 1 203 ? 6.433 -34.326 -2.500 1.00 98.25 203 ILE A N 1
ATOM 1615 C CA . ILE A 1 203 ? 7.565 -34.410 -1.568 1.00 98.25 203 ILE A CA 1
ATOM 1616 C C . ILE A 1 203 ? 7.916 -33.058 -0.916 1.00 98.25 203 ILE A C 1
ATOM 1618 O O . ILE A 1 203 ? 8.474 -33.023 0.181 1.00 98.25 203 ILE A O 1
ATOM 1622 N N . LEU A 1 204 ? 7.574 -31.937 -1.559 1.00 98.50 204 LEU A N 1
ATOM 1623 C CA . LEU A 1 204 ? 7.833 -30.585 -1.064 1.00 98.50 204 LEU A CA 1
ATOM 1624 C C . LEU A 1 204 ? 6.722 -30.047 -0.156 1.00 98.50 204 LEU A C 1
ATOM 1626 O O . LEU A 1 204 ? 6.975 -29.089 0.572 1.00 98.50 204 LEU A O 1
ATOM 1630 N N . TRP A 1 205 ? 5.527 -30.645 -0.129 1.00 98.50 205 TRP A N 1
ATOM 1631 C CA . TRP A 1 205 ? 4.381 -30.095 0.610 1.00 98.50 205 TRP A CA 1
ATOM 1632 C C . TRP A 1 205 ? 4.656 -29.893 2.110 1.00 98.50 205 TRP A C 1
ATOM 1634 O O . TRP A 1 205 ? 4.381 -28.801 2.620 1.00 98.50 205 TRP A O 1
ATOM 1644 N N . PRO A 1 206 ? 5.287 -30.844 2.835 1.00 98.25 206 PRO A N 1
ATOM 1645 C CA . PRO A 1 206 ? 5.673 -30.596 4.224 1.00 98.25 206 PRO A CA 1
ATOM 1646 C C . PRO A 1 206 ? 6.663 -29.430 4.366 1.00 98.25 206 PRO A C 1
ATOM 1648 O O . PRO A 1 206 ? 6.600 -28.675 5.337 1.00 98.25 206 PRO A O 1
ATOM 1651 N N . ARG A 1 207 ? 7.564 -29.235 3.390 1.00 98.12 207 ARG A N 1
ATOM 1652 C CA . ARG A 1 207 ? 8.526 -28.122 3.401 1.00 98.12 207 ARG A CA 1
ATOM 1653 C C . ARG A 1 207 ? 7.870 -26.776 3.118 1.00 98.12 207 ARG A C 1
ATOM 1655 O O . ARG A 1 207 ? 8.274 -25.799 3.743 1.00 98.12 207 ARG A O 1
ATOM 1662 N N . LEU A 1 208 ? 6.861 -26.718 2.248 1.00 98.00 208 LEU A N 1
ATOM 1663 C CA . LEU A 1 208 ? 6.079 -25.499 2.015 1.00 98.00 208 LEU A CA 1
ATOM 1664 C C . LEU A 1 208 ? 5.398 -25.034 3.302 1.00 98.00 208 LEU A C 1
ATOM 1666 O O . LEU A 1 208 ? 5.571 -23.889 3.712 1.00 98.00 208 LEU A O 1
ATOM 1670 N N . ARG A 1 209 ? 4.722 -25.952 4.001 1.00 98.00 209 ARG A N 1
ATOM 1671 C CA . ARG A 1 209 ? 4.065 -25.677 5.290 1.00 98.00 209 ARG A CA 1
ATOM 1672 C C . ARG A 1 209 ? 5.052 -25.186 6.348 1.00 98.00 209 ARG A C 1
ATOM 1674 O O . ARG A 1 209 ? 4.804 -24.184 7.015 1.00 98.00 209 ARG A O 1
ATOM 1681 N N . LEU A 1 210 ? 6.207 -25.846 6.460 1.00 97.38 210 LEU A N 1
ATOM 1682 C CA . LEU A 1 210 ? 7.280 -25.413 7.361 1.00 97.38 210 LEU A CA 1
ATOM 1683 C C . LEU A 1 210 ? 7.852 -24.042 6.973 1.00 97.38 210 LEU A C 1
ATOM 1685 O O . LEU A 1 210 ? 8.161 -23.243 7.857 1.00 97.38 210 LEU A O 1
ATOM 1689 N N . SER A 1 211 ? 7.996 -23.764 5.673 1.00 96.69 211 SER A N 1
ATOM 1690 C CA . SER A 1 211 ? 8.432 -22.460 5.169 1.00 96.69 211 SER A CA 1
ATOM 1691 C C . SER A 1 211 ? 7.440 -21.372 5.561 1.00 96.69 211 SER A C 1
ATOM 1693 O O . SER A 1 211 ? 7.857 -20.380 6.148 1.00 96.69 211 SER A O 1
ATOM 1695 N N . TRP A 1 212 ? 6.146 -21.579 5.316 1.00 96.69 212 TRP A N 1
ATOM 1696 C CA . TRP A 1 212 ? 5.084 -20.639 5.680 1.00 96.69 212 TRP A CA 1
ATOM 1697 C C . TRP A 1 212 ? 5.080 -20.329 7.176 1.00 96.69 212 TRP A C 1
ATOM 1699 O O . TRP A 1 212 ? 5.163 -19.171 7.576 1.00 96.69 212 TRP A O 1
ATOM 1709 N N . GLN A 1 213 ? 5.117 -21.368 8.012 1.00 95.25 213 GLN A N 1
ATOM 1710 C CA . GLN A 1 213 ? 5.102 -21.211 9.464 1.00 95.25 213 GLN A CA 1
ATOM 1711 C C . GLN A 1 213 ? 6.335 -20.464 10.000 1.00 95.25 213 GLN A C 1
ATOM 1713 O O . GLN A 1 213 ? 6.222 -19.683 10.942 1.00 95.25 213 GLN A O 1
ATOM 1718 N N . ARG A 1 214 ? 7.528 -20.725 9.446 1.00 94.25 214 ARG A N 1
ATOM 1719 C CA . ARG A 1 214 ? 8.800 -20.209 9.991 1.00 94.25 214 ARG A CA 1
ATOM 1720 C C . ARG A 1 214 ? 9.300 -18.934 9.319 1.00 94.25 214 ARG A C 1
ATOM 1722 O O . ARG A 1 214 ? 10.159 -18.262 9.884 1.00 94.25 214 ARG A O 1
ATOM 1729 N N . ARG A 1 215 ? 8.837 -18.635 8.105 1.00 94.38 215 ARG A N 1
ATOM 1730 C CA . ARG A 1 215 ? 9.326 -17.528 7.265 1.00 94.38 215 ARG A CA 1
ATOM 1731 C C . ARG A 1 215 ? 8.218 -16.556 6.857 1.00 94.38 215 ARG A C 1
ATOM 1733 O O . ARG A 1 215 ? 8.392 -15.814 5.898 1.00 94.38 215 ARG A O 1
ATOM 1740 N N . ARG A 1 216 ? 7.115 -16.528 7.616 1.00 92.50 216 ARG A N 1
ATOM 1741 C CA . ARG A 1 216 ? 5.912 -15.712 7.374 1.00 92.50 216 ARG A CA 1
ATOM 1742 C C . ARG A 1 216 ? 6.182 -14.229 7.078 1.00 92.50 216 ARG A C 1
ATOM 1744 O O . ARG A 1 216 ? 5.424 -13.631 6.323 1.00 92.50 216 ARG A O 1
ATOM 1751 N N . HIS A 1 217 ? 7.240 -13.659 7.661 1.00 94.12 217 HIS A N 1
ATOM 1752 C CA . HIS A 1 217 ? 7.614 -12.241 7.544 1.00 94.12 217 HIS A CA 1
ATOM 1753 C C . HIS A 1 217 ? 8.989 -12.036 6.887 1.00 94.12 217 HIS A C 1
ATOM 1755 O O . HIS A 1 217 ? 9.668 -11.056 7.170 1.00 94.12 217 HIS A O 1
ATOM 1761 N N . HIS A 1 218 ? 9.469 -13.001 6.095 1.00 94.38 218 HIS A N 1
ATOM 1762 C CA . HIS A 1 218 ? 10.809 -12.939 5.488 1.00 94.38 218 HIS A CA 1
ATOM 1763 C C . HIS A 1 218 ? 10.791 -12.681 3.974 1.00 94.38 218 HIS A C 1
ATOM 1765 O O . HIS A 1 218 ? 11.847 -12.753 3.348 1.00 94.38 218 HIS A O 1
ATOM 1771 N N . MET A 1 219 ? 9.625 -12.421 3.377 1.00 95.25 219 MET A N 1
ATOM 1772 C CA . MET A 1 219 ? 9.553 -11.940 1.997 1.00 95.25 219 MET A CA 1
ATOM 1773 C C . MET A 1 219 ? 10.166 -10.536 1.934 1.00 95.25 219 MET A C 1
ATOM 1775 O O . MET A 1 219 ? 9.833 -9.694 2.761 1.00 95.25 219 MET A O 1
ATOM 1779 N N . ILE A 1 220 ? 11.083 -10.310 0.991 1.00 95.62 220 ILE A N 1
ATOM 1780 C CA . ILE A 1 220 ? 11.799 -9.030 0.861 1.00 95.62 220 ILE A CA 1
ATOM 1781 C C . ILE A 1 220 ? 11.086 -8.095 -0.113 1.00 95.62 220 ILE A C 1
ATOM 1783 O O . ILE A 1 220 ? 10.908 -6.920 0.179 1.00 95.62 220 ILE A O 1
ATOM 1787 N N . THR A 1 221 ? 10.701 -8.602 -1.282 1.00 97.50 221 THR A N 1
ATOM 1788 C CA . THR A 1 221 ? 10.068 -7.810 -2.339 1.00 97.50 221 THR A CA 1
ATOM 1789 C C . THR A 1 221 ? 9.288 -8.721 -3.284 1.00 97.50 221 THR A C 1
ATOM 1791 O O . THR A 1 221 ? 9.534 -9.926 -3.335 1.00 97.50 221 THR A O 1
ATOM 1794 N N . GLY A 1 222 ? 8.350 -8.136 -4.020 1.00 97.44 222 GLY A N 1
ATOM 1795 C CA . GLY A 1 222 ? 7.622 -8.739 -5.130 1.00 97.44 222 GLY A CA 1
ATOM 1796 C C . GLY A 1 222 ? 7.092 -7.631 -6.040 1.00 97.44 222 GLY A C 1
ATOM 1797 O O . GLY A 1 222 ? 7.172 -6.455 -5.682 1.00 97.44 222 GLY A O 1
ATOM 1798 N N . ARG A 1 223 ? 6.545 -7.992 -7.201 1.00 98.56 223 ARG A N 1
ATOM 1799 C CA . ARG A 1 223 ? 5.981 -7.039 -8.171 1.00 98.56 223 ARG A CA 1
ATOM 1800 C C . ARG A 1 223 ? 4.573 -7.462 -8.569 1.00 98.56 223 ARG A C 1
ATOM 1802 O O . ARG A 1 223 ? 4.356 -8.627 -8.884 1.00 98.56 223 ARG A O 1
ATOM 1809 N N . MET A 1 224 ? 3.625 -6.535 -8.535 1.00 98.62 224 MET A N 1
ATOM 1810 C CA . MET A 1 224 ? 2.271 -6.767 -9.034 1.00 98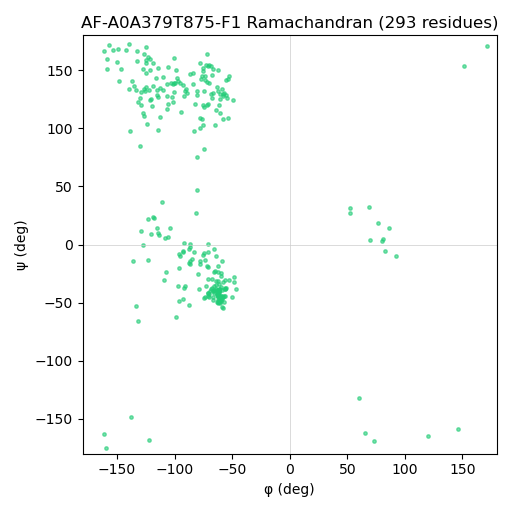.62 224 MET A CA 1
ATOM 1811 C C . MET A 1 224 ? 2.110 -6.135 -10.407 1.00 98.62 224 MET A C 1
ATOM 1813 O O . MET A 1 224 ? 2.547 -5.005 -10.630 1.00 98.62 224 MET A O 1
ATOM 1817 N N . ASP A 1 225 ? 1.441 -6.863 -11.290 1.00 98.56 225 ASP A N 1
ATOM 1818 C CA . ASP A 1 225 ? 1.203 -6.432 -12.656 1.00 98.56 225 ASP A CA 1
ATOM 1819 C C . ASP A 1 225 ? -0.273 -6.029 -12.775 1.00 98.56 225 ASP A C 1
ATOM 1821 O O . ASP A 1 225 ? -1.180 -6.844 -12.573 1.00 98.56 225 ASP A O 1
ATOM 1825 N N . PHE A 1 226 ? -0.520 -4.750 -13.069 1.00 98.50 226 PHE A N 1
ATOM 1826 C CA . PHE A 1 226 ? -1.857 -4.157 -13.089 1.00 98.50 226 PHE A CA 1
ATOM 1827 C C . PHE A 1 226 ? -2.284 -3.701 -14.487 1.00 98.50 226 PHE A C 1
ATOM 1829 O O . PHE A 1 226 ? -1.476 -3.276 -15.310 1.00 98.50 226 PHE A O 1
ATOM 1836 N N . CYS A 1 227 ? -3.595 -3.711 -14.716 1.00 98.25 227 CYS A N 1
ATOM 1837 C CA . CYS A 1 227 ? -4.269 -2.869 -15.693 1.00 98.25 227 CYS A CA 1
ATOM 1838 C C . CYS A 1 227 ? -4.924 -1.703 -14.955 1.00 98.25 227 CYS A C 1
ATOM 1840 O O . CYS A 1 227 ? -5.745 -1.934 -14.064 1.00 98.25 227 CYS A O 1
ATOM 1842 N N . MET A 1 228 ? -4.569 -0.475 -15.329 1.00 97.62 228 MET A N 1
ATOM 1843 C CA . MET A 1 228 ? -5.150 0.742 -14.773 1.00 97.62 228 MET A CA 1
ATOM 1844 C C . MET A 1 228 ? -5.541 1.694 -15.898 1.00 97.62 228 MET A C 1
ATOM 1846 O O . MET A 1 228 ? -4.694 2.082 -16.703 1.00 97.62 228 MET A O 1
ATOM 1850 N N . ASP A 1 229 ? -6.818 2.061 -15.939 1.00 95.69 229 ASP A N 1
ATOM 1851 C CA . ASP A 1 229 ? -7.356 3.129 -16.781 1.00 95.69 229 ASP A CA 1
ATOM 1852 C C . ASP A 1 229 ? -8.728 3.590 -16.255 1.00 95.69 229 ASP A C 1
ATOM 1854 O O . ASP A 1 229 ? -9.114 3.301 -15.122 1.00 95.69 229 ASP A O 1
ATOM 1858 N N . GLU A 1 230 ? -9.491 4.297 -17.089 1.00 94.44 230 GLU A N 1
ATOM 1859 C CA . GLU A 1 230 ? -10.831 4.815 -16.789 1.00 94.44 230 GLU A CA 1
ATOM 1860 C C . GLU A 1 230 ? -11.863 3.732 -16.410 1.00 94.44 230 GLU A C 1
ATOM 1862 O O . GLU A 1 230 ? -12.947 4.043 -15.920 1.00 94.44 230 GLU A O 1
ATOM 1867 N N . ARG A 1 231 ? -11.572 2.450 -16.654 1.00 94.06 231 ARG A N 1
ATOM 1868 C CA . ARG A 1 231 ? -12.431 1.316 -16.273 1.00 94.06 231 ARG A CA 1
ATOM 1869 C C . ARG A 1 231 ? -12.181 0.862 -14.835 1.00 94.06 231 ARG A C 1
ATOM 1871 O O . ARG A 1 231 ? -12.969 0.073 -14.316 1.00 94.06 231 ARG A O 1
ATOM 1878 N N . GLY A 1 232 ? -11.098 1.323 -14.211 1.00 94.56 232 GLY A N 1
ATOM 1879 C CA . GLY A 1 232 ? -10.685 0.952 -12.863 1.00 94.56 232 GLY A CA 1
ATOM 1880 C C . GLY A 1 232 ? -9.300 0.310 -12.814 1.00 94.56 232 GLY A C 1
ATOM 1881 O O . GLY A 1 232 ? -8.519 0.366 -13.765 1.00 94.56 232 GLY A O 1
ATOM 1882 N N . LEU A 1 233 ? -9.018 -0.331 -11.680 1.00 96.31 233 LEU A N 1
ATOM 1883 C CA . LEU A 1 233 ? -7.758 -1.007 -11.394 1.00 96.31 233 LEU A CA 1
ATOM 1884 C C . LEU A 1 233 ? -7.984 -2.519 -11.253 1.00 96.31 233 LEU A C 1
ATOM 1886 O O . LEU A 1 233 ? -8.845 -2.963 -10.487 1.00 96.31 233 LEU A O 1
ATOM 1890 N N . LYS A 1 234 ? -7.225 -3.326 -12.000 1.00 97.81 234 LYS A N 1
ATOM 1891 C CA . LYS A 1 234 ? -7.277 -4.797 -11.948 1.00 97.81 234 LYS A CA 1
ATOM 1892 C C . LYS A 1 234 ? -5.879 -5.391 -11.917 1.00 97.81 234 LYS A C 1
ATOM 1894 O O . LYS A 1 234 ? -5.017 -4.966 -12.675 1.00 97.81 234 LYS A O 1
ATOM 1899 N N . VAL A 1 235 ? -5.673 -6.390 -11.063 1.00 98.50 235 VAL A N 1
ATOM 1900 C CA . VAL A 1 235 ? -4.421 -7.153 -10.985 1.00 98.50 235 VAL A CA 1
ATOM 1901 C C . VAL A 1 235 ? -4.485 -8.357 -11.924 1.00 98.50 235 VAL A C 1
ATOM 1903 O O . VAL A 1 235 ? -5.490 -9.069 -11.945 1.00 98.50 235 VAL A O 1
ATOM 1906 N N . TYR A 1 236 ? -3.424 -8.576 -12.696 1.00 98.06 236 TYR A N 1
ATOM 1907 C CA . TYR A 1 236 ? -3.242 -9.790 -13.491 1.00 98.06 236 TYR A CA 1
ATOM 1908 C C . TYR A 1 236 ? -2.551 -10.876 -12.672 1.00 98.06 236 TYR A C 1
ATOM 1910 O O . TYR A 1 236 ? -3.059 -11.989 -12.569 1.00 98.06 236 TYR A O 1
ATOM 1918 N N . GLU A 1 237 ? -1.415 -10.541 -12.059 1.00 97.69 237 GLU A N 1
ATOM 1919 C CA . GLU A 1 237 ? -0.625 -11.472 -11.258 1.00 97.69 237 GLU A CA 1
ATOM 1920 C C . GLU A 1 237 ? 0.204 -10.768 -10.177 1.00 97.69 237 GLU A C 1
ATOM 1922 O O . GLU A 1 237 ? 0.377 -9.545 -10.178 1.00 97.69 237 GLU A O 1
ATOM 1927 N N . TYR A 1 238 ? 0.738 -11.574 -9.258 1.00 98.50 238 TYR A N 1
ATOM 1928 C CA . TYR A 1 238 ? 1.696 -11.146 -8.249 1.00 98.50 238 TYR A CA 1
ATOM 1929 C C . TYR A 1 238 ? 2.976 -11.984 -8.328 1.00 98.50 238 TYR A C 1
ATOM 1931 O O . TYR A 1 238 ? 3.041 -13.119 -7.851 1.00 98.50 238 TYR A O 1
ATOM 1939 N N . ASN A 1 239 ? 4.018 -11.384 -8.900 1.00 98.12 239 ASN A N 1
ATOM 1940 C CA . ASN A 1 239 ? 5.363 -11.934 -9.010 1.00 98.12 239 ASN A CA 1
ATOM 1941 C C . ASN A 1 239 ? 6.068 -11.882 -7.643 1.00 98.12 239 ASN A C 1
ATOM 1943 O O . ASN A 1 239 ? 6.821 -10.952 -7.343 1.00 98.12 239 ASN A O 1
ATOM 1947 N N . ALA A 1 240 ? 5.785 -12.869 -6.790 1.00 95.88 240 ALA A N 1
ATOM 1948 C CA . ALA A 1 240 ? 6.245 -12.923 -5.398 1.00 95.88 240 ALA A CA 1
ATOM 1949 C C . ALA A 1 240 ? 7.527 -13.753 -5.161 1.00 95.88 240 ALA A C 1
ATOM 1951 O O . ALA A 1 240 ? 8.054 -13.738 -4.050 1.00 95.88 240 ALA A O 1
ATOM 1952 N N . ASP A 1 241 ? 8.016 -14.485 -6.169 1.00 93.25 241 ASP A N 1
ATOM 1953 C CA . ASP A 1 241 ? 9.212 -15.342 -6.058 1.00 93.25 241 ASP A CA 1
ATOM 1954 C C . ASP A 1 241 ? 10.465 -14.645 -6.615 1.00 93.25 241 ASP A C 1
ATOM 1956 O O . ASP A 1 241 ? 11.396 -14.319 -5.878 1.00 93.25 241 ASP A O 1
ATOM 1960 N N . SER A 1 242 ? 10.453 -14.329 -7.913 1.00 86.38 242 SER A N 1
ATOM 1961 C CA . SER A 1 242 ? 11.556 -13.658 -8.606 1.00 86.38 242 SER A CA 1
ATOM 1962 C C . SER A 1 242 ? 11.051 -12.460 -9.411 1.00 86.38 242 SER A C 1
ATOM 1964 O O . SER A 1 242 ? 10.778 -12.562 -10.607 1.00 86.38 242 SER A O 1
ATOM 1966 N N . ALA A 1 243 ? 10.914 -11.315 -8.746 1.00 91.75 243 ALA A N 1
ATOM 1967 C CA . ALA A 1 243 ? 10.606 -10.052 -9.407 1.00 91.75 243 ALA A CA 1
ATOM 1968 C C . ALA A 1 243 ? 11.882 -9.343 -9.890 1.00 91.75 243 ALA A C 1
ATOM 1970 O O . ALA A 1 243 ? 12.925 -9.396 -9.240 1.00 91.75 243 ALA A O 1
ATOM 1971 N N . SER A 1 244 ? 11.759 -8.645 -11.014 1.00 92.94 244 SER A N 1
ATOM 1972 C CA . SER A 1 244 ? 12.757 -7.750 -11.613 1.00 92.94 244 SER A CA 1
ATOM 1973 C C . SER A 1 244 ? 12.167 -6.339 -11.775 1.00 92.94 244 SER A C 1
ATOM 1975 O O . SER A 1 244 ? 11.065 -6.078 -11.285 1.00 92.94 244 SER A O 1
ATOM 1977 N N . CYS A 1 245 ? 12.856 -5.464 -12.516 1.00 96.75 245 CYS A N 1
ATOM 1978 C CA . CYS A 1 245 ? 12.509 -4.056 -12.760 1.00 96.75 245 CYS A CA 1
ATOM 1979 C C . CYS A 1 245 ? 12.880 -3.089 -11.621 1.00 96.75 245 CYS A C 1
ATOM 1981 O O . CYS A 1 245 ? 12.590 -1.896 -11.707 1.00 96.75 245 CYS A O 1
ATOM 1983 N N . HIS A 1 246 ? 13.534 -3.571 -10.555 1.00 97.81 246 HIS A N 1
ATOM 1984 C CA . HIS A 1 246 ? 13.964 -2.727 -9.435 1.00 97.81 246 HIS A CA 1
ATOM 1985 C C . HIS A 1 246 ? 15.027 -1.707 -9.848 1.00 97.81 246 HIS A C 1
ATOM 1987 O O . HIS A 1 246 ? 14.962 -0.556 -9.426 1.00 97.81 246 HIS A O 1
ATOM 1993 N N . THR A 1 247 ? 16.002 -2.110 -10.668 1.00 97.75 247 THR A N 1
ATOM 1994 C CA . THR A 1 247 ? 17.080 -1.221 -11.130 1.00 97.75 247 THR A CA 1
ATOM 1995 C C . THR A 1 247 ? 16.544 -0.177 -12.099 1.00 97.75 247 THR A C 1
ATOM 1997 O O . THR A 1 247 ? 16.872 1.000 -11.987 1.00 97.75 247 THR A O 1
ATOM 2000 N N . GLU A 1 248 ? 15.683 -0.596 -13.018 1.00 98.44 248 GLU A N 1
ATOM 2001 C CA . GLU A 1 248 ? 15.044 0.265 -13.999 1.00 98.44 248 GLU A CA 1
ATOM 2002 C C . GLU A 1 248 ? 14.248 1.369 -13.300 1.00 98.44 248 GLU A C 1
ATOM 2004 O O . GLU A 1 248 ? 14.507 2.547 -13.536 1.00 98.44 248 GLU A O 1
ATOM 2009 N N . ALA A 1 249 ? 13.350 1.002 -12.382 1.00 98.00 249 ALA A N 1
ATOM 2010 C CA . ALA A 1 249 ? 12.481 1.960 -11.708 1.00 98.00 249 ALA A CA 1
ATOM 2011 C C . ALA A 1 249 ? 13.207 2.804 -10.646 1.00 98.00 249 ALA A C 1
ATOM 2013 O O . ALA A 1 249 ? 13.038 4.019 -10.606 1.00 98.00 249 ALA A O 1
ATOM 2014 N N . GLY A 1 250 ? 14.015 2.174 -9.788 1.00 96.38 250 GLY A N 1
ATOM 2015 C CA . GLY A 1 250 ? 14.601 2.826 -8.611 1.00 96.38 250 GLY A CA 1
ATOM 2016 C C . GLY A 1 250 ? 15.985 3.447 -8.812 1.00 96.38 250 GLY A C 1
ATOM 2017 O O . GLY A 1 250 ? 16.508 4.048 -7.880 1.00 96.38 250 GLY A O 1
ATOM 2018 N N . LEU A 1 251 ? 16.615 3.269 -9.980 1.00 97.44 251 LEU A N 1
ATOM 2019 C CA . LEU A 1 251 ? 17.919 3.870 -10.287 1.00 97.44 251 LEU A CA 1
ATOM 2020 C C . LEU A 1 251 ? 17.948 4.514 -11.671 1.00 97.44 251 LEU A C 1
ATOM 2022 O O . LEU A 1 251 ? 18.337 5.670 -11.798 1.00 97.44 251 LEU A O 1
ATOM 2026 N N . ILE A 1 252 ? 17.573 3.788 -12.724 1.00 98.06 252 ILE A N 1
ATOM 2027 C CA . ILE A 1 252 ? 17.730 4.306 -14.089 1.00 98.06 252 ILE A CA 1
ATOM 2028 C C . ILE A 1 252 ? 16.729 5.435 -14.371 1.00 98.06 252 ILE A C 1
ATOM 2030 O O . ILE A 1 252 ? 17.120 6.457 -14.933 1.00 98.06 252 ILE A O 1
ATOM 2034 N N . LEU A 1 253 ? 15.472 5.301 -13.930 1.00 97.44 253 LEU A N 1
ATOM 2035 C CA . LEU A 1 253 ? 14.490 6.388 -14.025 1.00 97.44 253 LEU A CA 1
ATOM 2036 C C . LEU A 1 253 ? 14.830 7.586 -13.126 1.00 97.44 253 LEU A C 1
ATOM 2038 O O . LEU A 1 253 ? 14.556 8.714 -13.526 1.00 97.44 253 LEU A O 1
ATOM 2042 N N . GLU A 1 254 ? 15.505 7.374 -11.991 1.00 96.38 254 GLU A N 1
ATOM 2043 C CA . GLU A 1 254 ? 16.062 8.478 -11.193 1.00 96.38 254 GLU A CA 1
ATOM 2044 C C . GLU A 1 254 ? 17.096 9.268 -11.995 1.00 96.38 254 GLU A C 1
ATOM 2046 O O . GLU A 1 254 ? 17.013 10.489 -12.097 1.00 96.38 254 GLU A O 1
ATOM 2051 N N . LYS A 1 255 ? 18.040 8.577 -12.646 1.00 96.94 255 LYS A N 1
ATOM 2052 C CA . LYS A 1 255 ? 19.043 9.237 -13.495 1.00 96.94 255 LYS A CA 1
ATOM 2053 C C . LYS A 1 255 ? 18.414 9.925 -14.701 1.00 96.94 255 LYS A C 1
ATOM 2055 O O . LYS A 1 255 ? 18.862 10.999 -15.088 1.00 96.94 255 LYS A O 1
ATOM 2060 N N . TRP A 1 256 ? 17.355 9.352 -15.271 1.00 97.06 256 TRP A N 1
ATOM 2061 C CA . TRP A 1 256 ? 16.588 9.996 -16.337 1.00 97.06 256 TRP A CA 1
ATOM 2062 C C . TRP A 1 256 ? 15.937 11.299 -15.851 1.00 97.06 256 TRP A C 1
ATOM 2064 O O . TRP A 1 256 ? 16.021 12.323 -16.537 1.00 97.06 256 TRP A O 1
ATOM 2074 N N . ALA A 1 257 ? 15.339 11.277 -14.657 1.00 95.06 257 ALA A N 1
ATOM 2075 C CA . ALA A 1 257 ? 14.698 12.441 -14.063 1.00 95.06 257 ALA A CA 1
ATOM 2076 C C . ALA A 1 257 ? 15.722 13.533 -13.715 1.00 95.06 257 ALA A C 1
ATOM 2078 O O . ALA A 1 257 ? 15.538 14.675 -14.126 1.00 95.06 257 ALA A O 1
ATOM 2079 N N . GLU A 1 258 ? 16.835 13.186 -13.059 1.00 94.00 258 GLU A N 1
ATOM 2080 C CA . GLU A 1 258 ? 17.944 14.107 -12.754 1.00 94.00 258 GLU A CA 1
ATOM 2081 C C . GLU A 1 258 ? 18.518 14.777 -14.015 1.00 94.00 258 GLU A C 1
ATOM 2083 O O . GLU A 1 258 ? 18.899 15.948 -13.986 1.00 94.00 258 GLU A O 1
ATOM 2088 N N . GLN A 1 259 ? 18.585 14.034 -15.123 1.00 94.75 259 GLN A N 1
ATOM 2089 C CA . GLN A 1 259 ? 19.185 14.495 -16.372 1.00 94.75 259 GLN A CA 1
ATOM 2090 C C . GLN A 1 259 ? 18.267 15.425 -17.183 1.00 94.75 259 GLN A C 1
ATOM 2092 O O . GLN A 1 259 ? 18.758 16.356 -17.826 1.00 94.75 259 GLN A O 1
ATOM 2097 N N . GLY A 1 260 ? 16.954 15.161 -17.217 1.00 91.31 260 GLY A N 1
ATOM 2098 C CA . GLY A 1 260 ? 16.042 15.821 -18.162 1.00 91.31 260 GLY A CA 1
ATOM 2099 C C . GLY A 1 260 ? 14.703 16.306 -17.605 1.00 91.31 260 GLY A C 1
ATOM 2100 O O . GLY A 1 260 ? 14.033 17.096 -18.278 1.00 91.31 260 GLY A O 1
ATOM 2101 N N . TYR A 1 261 ? 14.296 15.874 -16.410 1.00 88.69 261 TYR A N 1
ATOM 2102 C CA . TYR A 1 261 ? 13.021 16.248 -15.796 1.00 88.69 261 TYR A CA 1
ATOM 2103 C C . TYR A 1 261 ? 13.207 17.387 -14.786 1.00 88.69 261 TYR A C 1
ATOM 2105 O O . TYR A 1 261 ? 14.203 17.464 -14.075 1.00 88.69 261 TYR A O 1
ATOM 2113 N N . THR A 1 262 ? 12.243 18.308 -14.711 1.00 74.62 262 THR A N 1
ATOM 2114 C CA . THR A 1 262 ? 12.240 19.345 -13.665 1.00 74.62 262 THR A CA 1
ATOM 2115 C C . THR A 1 262 ? 11.378 18.848 -12.508 1.00 74.62 262 THR A C 1
ATOM 2117 O O . THR A 1 262 ? 10.175 18.653 -12.664 1.00 74.62 262 THR A O 1
ATOM 2120 N N . THR A 1 263 ? 12.001 18.598 -11.359 1.00 62.94 263 THR A N 1
ATOM 2121 C CA . THR A 1 263 ? 11.380 17.967 -10.179 1.00 62.94 263 THR A CA 1
ATOM 2122 C C . THR A 1 263 ? 10.366 18.854 -9.448 1.00 62.94 263 THR A C 1
ATOM 2124 O O . THR A 1 263 ? 9.761 18.428 -8.472 1.00 62.94 263 THR A O 1
ATOM 2127 N N . ASP A 1 264 ? 10.116 20.079 -9.919 1.00 66.94 264 ASP A N 1
ATOM 2128 C CA . ASP A 1 264 ? 9.163 21.020 -9.322 1.00 66.94 264 ASP A CA 1
ATOM 2129 C C . ASP A 1 264 ? 7.686 20.666 -9.596 1.00 66.94 264 ASP A C 1
ATOM 2131 O O . ASP A 1 264 ? 6.793 21.304 -9.039 1.00 66.94 264 ASP A O 1
ATOM 2135 N N . LYS A 1 265 ? 7.410 19.667 -10.450 1.00 76.81 265 LYS A N 1
ATOM 2136 C CA . LYS A 1 265 ? 6.047 19.323 -10.914 1.00 76.81 265 LYS A CA 1
ATOM 2137 C C . LYS A 1 265 ? 5.636 17.860 -10.739 1.00 76.81 265 LYS A C 1
ATOM 2139 O O . LYS A 1 265 ? 4.525 17.506 -11.129 1.00 76.81 265 LYS A O 1
ATOM 2144 N N . GLY A 1 266 ? 6.507 17.010 -10.207 1.00 90.38 266 GLY A N 1
ATOM 2145 C CA . GLY A 1 266 ? 6.229 15.595 -9.963 1.00 90.38 266 GLY A CA 1
ATOM 2146 C C . GLY A 1 266 ? 7.483 14.830 -9.553 1.00 90.38 266 GLY A C 1
ATOM 2147 O O . GLY A 1 266 ? 8.589 15.361 -9.655 1.00 90.38 266 GLY A O 1
ATOM 2148 N N . HIS A 1 267 ? 7.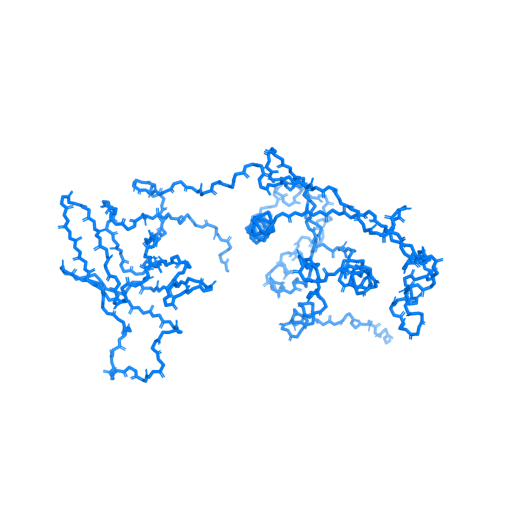297 13.587 -9.123 1.00 94.62 267 HIS A N 1
ATOM 2149 C CA . HIS A 1 267 ? 8.355 12.689 -8.656 1.00 94.62 267 HIS A CA 1
ATOM 2150 C C . HIS A 1 267 ? 8.322 11.352 -9.403 1.00 94.62 267 HIS A C 1
ATOM 2152 O O . HIS A 1 267 ? 7.338 11.006 -10.064 1.00 94.62 267 HIS A O 1
ATOM 2158 N N . ASN A 1 268 ? 9.411 10.592 -9.301 1.00 96.12 268 ASN A N 1
ATOM 2159 C CA . ASN A 1 268 ? 9.408 9.187 -9.685 1.00 96.12 268 ASN A CA 1
ATOM 2160 C C . ASN A 1 268 ? 8.829 8.373 -8.515 1.00 96.12 268 ASN A C 1
ATOM 2162 O O . ASN A 1 268 ? 9.422 8.369 -7.436 1.00 96.12 268 ASN A O 1
ATOM 2166 N N . PRO A 1 269 ? 7.736 7.613 -8.700 1.00 96.94 269 PRO A N 1
ATOM 2167 C CA . PRO A 1 269 ? 7.132 6.838 -7.612 1.00 96.94 269 PRO A CA 1
ATOM 2168 C C . PRO A 1 269 ? 8.049 5.732 -7.050 1.00 96.94 269 PRO A C 1
ATOM 2170 O O . PRO A 1 269 ? 7.735 5.129 -6.026 1.00 96.94 269 PRO A O 1
ATOM 2173 N N . ALA A 1 270 ? 9.182 5.437 -7.700 1.00 97.69 270 ALA A N 1
ATOM 2174 C CA . ALA A 1 270 ? 10.161 4.446 -7.257 1.00 97.69 270 ALA A CA 1
ATOM 2175 C C . ALA A 1 270 ? 11.464 5.036 -6.672 1.00 97.69 270 ALA A C 1
ATOM 2177 O O . ALA A 1 270 ? 12.368 4.260 -6.350 1.00 97.69 270 ALA A O 1
ATOM 2178 N N . GLU A 1 271 ? 11.575 6.359 -6.488 1.00 95.56 271 GLU A N 1
ATOM 2179 C CA . GLU A 1 271 ? 12.809 7.040 -6.035 1.00 95.56 2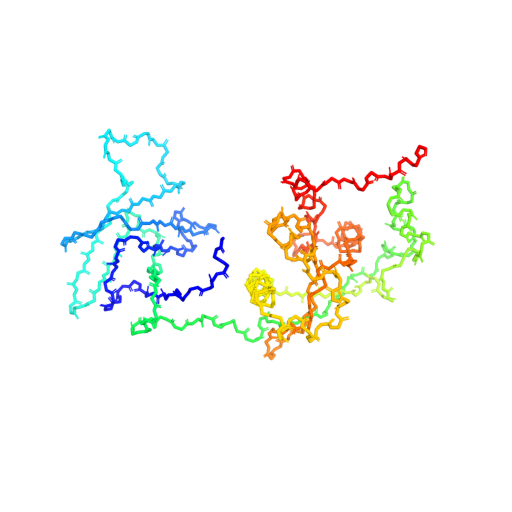71 GLU A CA 1
ATOM 2180 C C . GLU A 1 271 ? 13.363 6.502 -4.695 1.00 95.56 271 GLU A C 1
ATOM 2182 O O . GLU A 1 271 ? 14.572 6.443 -4.467 1.00 95.56 271 GLU A O 1
ATOM 2187 N N . GLY A 1 272 ? 12.486 6.017 -3.809 1.00 95.31 272 GLY A N 1
ATOM 2188 C CA . GLY A 1 272 ? 12.845 5.464 -2.498 1.00 95.31 272 GLY A CA 1
ATOM 2189 C C . GLY A 1 272 ? 13.202 3.971 -2.478 1.00 95.31 272 GLY A C 1
ATOM 2190 O O . GLY A 1 272 ? 13.553 3.446 -1.417 1.00 95.31 272 GLY A O 1
ATOM 2191 N N . LEU A 1 273 ? 13.129 3.257 -3.608 1.00 97.50 273 LEU A N 1
ATOM 2192 C CA . LEU A 1 273 ? 13.116 1.786 -3.629 1.00 97.50 273 LEU A CA 1
ATOM 2193 C C . LEU A 1 273 ? 14.355 1.141 -2.984 1.00 97.50 273 LEU A C 1
ATOM 2195 O O . LEU A 1 273 ? 14.242 0.138 -2.278 1.00 97.50 273 LEU A O 1
ATOM 2199 N N . ILE A 1 274 ? 15.548 1.707 -3.189 1.00 96.25 274 ILE A N 1
ATOM 2200 C CA . ILE A 1 274 ? 16.780 1.172 -2.589 1.00 96.25 274 ILE A CA 1
ATOM 2201 C C . ILE A 1 274 ? 16.779 1.287 -1.057 1.00 96.25 274 ILE A C 1
ATOM 2203 O O . ILE A 1 274 ? 17.260 0.385 -0.365 1.00 96.25 274 ILE A O 1
ATOM 2207 N N . ASN A 1 275 ? 16.199 2.365 -0.523 1.00 96.69 275 ASN A N 1
ATOM 2208 C CA . ASN A 1 275 ? 16.084 2.592 0.914 1.00 96.69 275 ASN A CA 1
ATOM 2209 C C . ASN A 1 275 ? 15.065 1.633 1.535 1.00 96.69 275 ASN A C 1
ATOM 2211 O O . ASN A 1 275 ? 15.359 1.033 2.573 1.00 96.69 275 ASN A O 1
ATOM 2215 N N . GLU A 1 276 ? 13.933 1.414 0.862 1.00 97.44 276 GLU A N 1
ATOM 2216 C CA . GLU A 1 276 ? 12.920 0.431 1.263 1.00 97.44 276 GLU A CA 1
ATOM 2217 C C . GLU A 1 276 ? 13.496 -0.991 1.301 1.00 97.44 276 GLU A C 1
ATOM 2219 O O . GLU A 1 276 ? 13.377 -1.696 2.308 1.00 97.44 276 GLU A O 1
ATOM 2224 N N . LEU A 1 277 ? 14.231 -1.400 0.259 1.00 96.56 277 LEU A N 1
ATOM 2225 C CA . LEU A 1 277 ? 14.906 -2.702 0.228 1.00 96.56 277 LEU A CA 1
ATOM 2226 C C . LEU A 1 277 ? 15.941 -2.835 1.353 1.00 96.56 277 LEU A C 1
ATOM 2228 O O . LEU A 1 277 ? 16.003 -3.871 2.022 1.00 96.56 277 LEU A O 1
ATOM 2232 N N . ALA A 1 278 ? 16.743 -1.797 1.604 1.00 96.00 278 ALA A N 1
ATOM 2233 C CA . ALA A 1 278 ? 17.694 -1.795 2.713 1.00 96.00 278 ALA A CA 1
ATOM 2234 C C . ALA A 1 278 ? 16.983 -1.909 4.074 1.00 96.00 278 ALA A C 1
ATOM 2236 O O . ALA A 1 278 ? 17.460 -2.622 4.962 1.00 96.00 278 ALA A O 1
ATOM 2237 N N . GLY A 1 279 ? 15.837 -1.243 4.239 1.00 96.19 279 GLY A N 1
ATOM 2238 C CA . GLY A 1 279 ? 14.962 -1.359 5.404 1.00 96.19 279 GLY A CA 1
ATOM 2239 C C . GLY A 1 279 ? 14.445 -2.784 5.604 1.00 96.19 279 GLY A C 1
ATOM 2240 O O . GLY A 1 279 ? 14.590 -3.336 6.701 1.00 96.19 279 GLY A O 1
ATOM 2241 N N . ALA A 1 280 ? 13.929 -3.412 4.545 1.00 95.44 280 ALA A N 1
ATOM 2242 C CA . ALA A 1 280 ? 13.456 -4.795 4.568 1.00 95.44 280 ALA A CA 1
ATOM 2243 C C . ALA A 1 280 ? 14.574 -5.768 4.974 1.00 95.44 280 ALA A C 1
ATOM 2245 O O . ALA A 1 280 ? 14.394 -6.589 5.876 1.00 95.44 280 ALA A O 1
ATOM 2246 N N . TRP A 1 281 ? 15.768 -5.635 4.387 1.00 95.19 281 TRP A N 1
ATOM 2247 C CA . TRP A 1 281 ? 16.915 -6.479 4.729 1.00 95.19 281 TRP A CA 1
ATOM 2248 C C . TRP A 1 281 ? 17.376 -6.309 6.178 1.00 95.19 281 TRP A C 1
ATOM 2250 O O . TRP A 1 281 ? 17.617 -7.321 6.841 1.00 95.19 281 TRP A O 1
ATOM 2260 N N . LYS A 1 282 ? 17.449 -5.070 6.690 1.00 94.88 282 LYS A N 1
ATOM 2261 C CA . LYS A 1 282 ? 17.834 -4.773 8.086 1.00 94.88 282 LYS A CA 1
ATOM 2262 C C . LYS A 1 282 ? 16.943 -5.482 9.106 1.00 94.88 282 LYS A C 1
ATOM 2264 O O . LYS A 1 282 ? 17.442 -5.942 10.130 1.00 94.88 282 LYS A O 1
ATOM 2269 N N . HIS A 1 283 ? 15.645 -5.582 8.826 1.00 94.12 283 HIS A N 1
ATOM 2270 C CA . HIS A 1 283 ? 14.673 -6.230 9.713 1.00 94.12 283 HIS A CA 1
ATOM 2271 C C . HIS A 1 283 ? 14.451 -7.714 9.389 1.00 94.12 283 HIS A C 1
ATOM 2273 O O . HIS A 1 283 ? 13.781 -8.428 10.141 1.00 94.12 283 HIS A O 1
ATOM 2279 N N . SER A 1 284 ? 15.035 -8.211 8.297 1.00 91.50 284 SER A N 1
ATOM 2280 C CA . SER A 1 284 ? 14.947 -9.617 7.924 1.00 91.50 284 SER A CA 1
ATOM 2281 C C . SER A 1 284 ? 15.856 -10.495 8.791 1.00 91.50 284 SER A C 1
ATOM 2283 O O . SER A 1 284 ? 16.942 -10.110 9.221 1.00 91.50 284 SER A O 1
ATOM 2285 N N . LYS A 1 285 ? 15.435 -11.746 9.000 1.00 88.69 285 LYS A N 1
ATOM 2286 C CA . LYS A 1 285 ? 16.307 -12.831 9.495 1.00 88.69 285 LYS A CA 1
ATOM 2287 C C . LYS A 1 285 ? 16.699 -13.794 8.373 1.00 88.69 285 LYS A C 1
ATOM 2289 O O . LYS A 1 285 ? 17.154 -14.911 8.645 1.00 88.69 285 LYS A O 1
ATOM 2294 N N . ALA A 1 286 ? 16.477 -13.393 7.120 1.00 75.81 286 ALA A N 1
ATOM 2295 C CA . ALA A 1 286 ? 16.840 -14.176 5.954 1.00 75.81 286 ALA A CA 1
ATOM 2296 C C . ALA A 1 286 ? 18.366 -14.305 5.923 1.00 75.81 286 ALA A C 1
ATOM 2298 O O . ALA A 1 286 ? 19.095 -13.321 5.849 1.00 75.81 286 ALA A O 1
ATOM 2299 N N . ARG A 1 287 ? 18.867 -15.534 6.057 1.00 62.56 287 ARG A N 1
ATOM 2300 C CA . ARG A 1 287 ? 20.303 -15.790 5.957 1.00 62.56 287 ARG A CA 1
ATOM 2301 C C . ARG A 1 287 ? 20.660 -15.941 4.481 1.00 62.56 287 ARG A C 1
ATOM 2303 O O . ARG A 1 287 ? 19.926 -16.650 3.788 1.00 62.56 287 ARG A O 1
ATOM 2310 N N . PRO A 1 288 ? 21.781 -15.365 4.013 1.00 57.12 288 PRO A N 1
ATOM 2311 C CA . PRO A 1 288 ? 22.306 -15.725 2.706 1.00 57.12 288 PRO A CA 1
ATOM 2312 C C . PRO A 1 288 ? 22.504 -17.243 2.661 1.00 57.12 288 PRO A C 1
ATOM 2314 O O . PRO A 1 288 ? 22.879 -17.857 3.669 1.00 57.12 288 PRO A O 1
ATOM 2317 N N . PHE A 1 289 ? 22.213 -17.853 1.510 1.00 46.41 289 PHE A N 1
ATOM 2318 C CA . PHE A 1 289 ? 22.510 -19.261 1.270 1.00 46.41 289 PHE A CA 1
ATOM 2319 C C . PHE A 1 289 ? 23.997 -19.479 1.575 1.00 46.41 289 PHE A C 1
ATOM 2321 O O . PHE A 1 289 ? 24.860 -18.998 0.845 1.00 46.41 289 PHE A O 1
ATOM 2328 N N . ARG A 1 290 ? 24.319 -20.167 2.678 1.00 42.47 290 ARG A N 1
ATOM 2329 C CA . ARG A 1 290 ? 25.682 -20.667 2.860 1.00 42.47 290 ARG A CA 1
ATOM 2330 C C . ARG A 1 290 ? 25.842 -21.804 1.856 1.00 42.47 290 ARG A C 1
ATOM 2332 O O . ARG A 1 290 ? 25.058 -22.754 1.950 1.00 42.47 290 ARG A O 1
ATOM 2339 N N . PRO A 1 291 ? 26.797 -21.746 0.914 1.00 42.44 291 PRO A N 1
ATOM 2340 C CA . PRO A 1 291 ? 27.141 -22.937 0.163 1.00 42.44 291 PRO A CA 1
ATOM 2341 C C . PRO A 1 291 ? 27.514 -24.018 1.181 1.00 42.44 291 PRO A C 1
ATOM 2343 O O . PRO A 1 291 ? 28.277 -23.769 2.117 1.00 42.44 291 PRO A O 1
ATOM 2346 N N . TYR A 1 292 ? 26.908 -25.197 1.050 1.00 42.28 292 TYR A N 1
ATOM 2347 C CA . TYR A 1 292 ? 27.381 -26.373 1.763 1.00 42.28 292 TYR A CA 1
ATOM 2348 C C . TYR A 1 292 ? 28.836 -26.574 1.337 1.00 42.28 292 TYR A C 1
ATOM 2350 O O . TYR A 1 292 ? 29.101 -26.955 0.200 1.00 42.28 292 TYR A O 1
ATOM 2358 N N . HIS A 1 293 ? 29.781 -26.292 2.230 1.00 41.38 293 HIS A N 1
ATOM 2359 C CA . HIS A 1 293 ? 31.108 -26.865 2.097 1.00 41.38 293 HIS A CA 1
ATOM 2360 C C . HIS A 1 293 ? 30.921 -28.372 2.273 1.00 41.38 293 HIS A C 1
ATOM 2362 O O . HIS A 1 293 ? 30.651 -28.840 3.379 1.00 41.38 293 HIS A O 1
ATOM 2368 N N . ALA A 1 294 ? 30.947 -29.106 1.161 1.00 41.19 294 ALA A N 1
ATOM 2369 C CA . ALA A 1 294 ? 31.120 -30.546 1.191 1.00 41.19 294 ALA A CA 1
ATOM 2370 C C . ALA A 1 294 ? 32.481 -30.809 1.849 1.00 41.19 294 ALA A C 1
ATOM 2372 O O . ALA A 1 294 ? 33.507 -30.359 1.335 1.00 41.19 294 ALA A O 1
ATOM 2373 N N . GLY A 1 295 ? 32.446 -31.411 3.037 1.00 42.50 295 GLY A N 1
ATOM 2374 C CA . GLY A 1 295 ? 33.617 -32.009 3.673 1.00 42.50 295 GLY A CA 1
ATOM 2375 C C . GLY A 1 295 ? 33.910 -33.382 3.096 1.00 42.50 295 GLY A C 1
ATOM 2376 O O . GLY A 1 295 ? 32.989 -33.964 2.476 1.00 42.50 295 GLY A O 1
#

Organism: NCBI:txid59203